Protein AF-A0A9E3YEG9-F1 (afdb_monomer)

Mean predicted aligned error: 13.76 Å

Secondary structure (DSSP, 8-state):
------------------SS--EEEEETTEEEEE-------EEEEEEEEEEEPTT---TT--EEEEEE-SSEEEEEEETTEE----EE-SSSPPPPEEEP----SEEEEEEEEEEE-SS----EEEEEETTS----EEEEEEEPPTTBTTB-BSSGGGGTTSPSEEEEE--TTS--EEEEEE-GGGS-EE--EE----TT--PPPPEESS-------PPTT---TTSTT-EEE-HHHHHHT--S-EEEEEEETTEEEEEEEEESTTHHHHHH--S---HHHHHHS-EE---

Sequence (291 aa):
PMWDVTYNGSTNPATVVPNCATYAWNNIPAQLIWTPNCNNTGTATFTASFELPEGTGHESLSLSAQTWIDDYIDSVAVNGVSQGITDSGFNGTRPVKTLAGPFVPGTNTITIVTRNTGGPGALSIDFEWNGGVQVPVSADVNLAAPGSQANPFVDISQAQDVPSGVYWFDLEGVDPFQAEVDNSNGGGWVLVLNYVHEGGTNPSLDVRTDSLPISTDAALGADESGTNAWGHAGNDLFAALDADEVRFYAETSAHDRVIHFRTFEGISYFETGSGSMDLNGLKSNFTALEG

Nearest PDB structures (foldseek):
  8iqe-assembly1_A  TM=2.161E-01  e=3.825E-02  Klebsiella phage VLC6
  8iq9-assembly1_B  TM=2.491E-01  e=8.485E-02  Klebsiella phage VLC6
  8iqe-assembly1_B  TM=1.942E-01  e=4.730E-02  Klebsiella phage VLC6
  8iqe-assembly1_D  TM=1.810E-01  e=8.485E-02  Klebsiella phage VLC6
  4ag4-assembly1_A  TM=2.711E-01  e=3.496E+00  Homo sapiens

Structure (mmCIF, N/CA/C/O backbone):
data_AF-A0A9E3YEG9-F1
#
_entry.id   AF-A0A9E3YEG9-F1
#
loop_
_atom_site.group_PDB
_atom_site.id
_atom_site.type_symbol
_atom_site.label_atom_id
_atom_site.label_alt_id
_atom_site.label_comp_id
_atom_site.label_asym_id
_atom_site.label_entity_id
_atom_site.label_seq_id
_atom_site.pdbx_PDB_ins_code
_atom_site.Cartn_x
_atom_site.Cartn_y
_atom_site.Cartn_z
_atom_site.occupancy
_atom_site.B_iso_or_equiv
_atom_site.auth_seq_id
_atom_site.auth_comp_id
_atom_site.auth_asym_id
_atom_site.auth_atom_id
_atom_site.pdbx_PDB_model_num
ATOM 1 N N . PRO A 1 1 ? 12.676 -23.334 -54.093 1.00 31.70 1 PRO A N 1
ATOM 2 C CA . PRO A 1 1 ? 12.867 -22.749 -52.749 1.00 31.70 1 PRO A CA 1
ATOM 3 C C . PRO A 1 1 ? 11.794 -21.681 -52.498 1.00 31.70 1 PRO A C 1
ATOM 5 O O . PRO A 1 1 ? 12.032 -20.493 -52.666 1.00 31.70 1 PRO A O 1
ATOM 8 N N . MET A 1 2 ? 10.583 -22.152 -52.198 1.00 25.48 2 MET A N 1
ATOM 9 C CA . MET A 1 2 ? 9.509 -21.341 -51.634 1.00 25.48 2 MET A CA 1
ATOM 10 C C . MET A 1 2 ? 9.452 -21.698 -50.158 1.00 25.48 2 MET A C 1
ATOM 12 O O . MET A 1 2 ? 9.336 -22.878 -49.834 1.00 25.48 2 MET A O 1
ATOM 16 N N . TRP A 1 3 ? 9.554 -20.694 -49.302 1.00 21.86 3 TRP A N 1
ATOM 17 C CA . TRP A 1 3 ? 9.032 -20.766 -47.949 1.00 21.86 3 TRP A CA 1
ATOM 18 C C . TRP A 1 3 ? 8.094 -19.575 -47.815 1.00 21.86 3 TRP A C 1
ATOM 20 O O . TRP A 1 3 ? 8.526 -18.451 -47.576 1.00 21.86 3 TRP A O 1
ATOM 30 N N . ASP A 1 4 ? 6.816 -19.842 -48.083 1.00 20.08 4 ASP A N 1
ATOM 31 C CA . ASP A 1 4 ? 5.722 -19.064 -47.520 1.00 20.08 4 ASP A CA 1
ATOM 32 C C . ASP A 1 4 ? 5.875 -19.091 -45.997 1.00 20.08 4 ASP A C 1
ATOM 34 O O . ASP A 1 4 ? 5.957 -20.166 -45.398 1.00 20.08 4 ASP A O 1
ATOM 38 N N . VAL A 1 5 ? 5.897 -17.919 -45.367 1.00 22.08 5 VAL A N 1
ATOM 39 C CA . VAL A 1 5 ? 5.638 -17.800 -43.931 1.00 22.08 5 VAL A CA 1
ATOM 40 C C . VAL A 1 5 ? 4.231 -17.250 -43.791 1.00 22.08 5 VAL A C 1
ATOM 42 O O . VAL A 1 5 ? 3.961 -16.067 -43.983 1.00 22.08 5 VAL A O 1
ATOM 45 N N . THR A 1 6 ? 3.317 -18.169 -43.506 1.00 20.44 6 THR A N 1
ATOM 46 C CA . THR A 1 6 ? 1.946 -17.898 -43.096 1.00 20.44 6 THR A CA 1
ATOM 47 C C . THR A 1 6 ? 1.966 -17.082 -41.802 1.00 20.44 6 THR A C 1
ATOM 49 O O . THR A 1 6 ? 2.459 -17.550 -40.777 1.00 20.44 6 THR A O 1
ATOM 52 N N . TYR A 1 7 ? 1.418 -15.866 -41.840 1.00 22.39 7 TYR A N 1
ATOM 53 C CA . TYR A 1 7 ? 1.092 -15.093 -40.643 1.00 22.39 7 TYR A CA 1
ATOM 54 C C . TYR A 1 7 ? -0.070 -15.790 -39.931 1.00 22.39 7 TYR A C 1
ATOM 56 O O . TYR A 1 7 ? -1.231 -15.628 -40.305 1.00 22.39 7 TYR A O 1
ATOM 64 N N . ASN A 1 8 ? 0.251 -16.624 -38.943 1.00 21.95 8 ASN A N 1
ATOM 65 C CA . ASN A 1 8 ? -0.746 -17.191 -38.049 1.00 21.95 8 ASN A CA 1
ATOM 66 C C . ASN A 1 8 ? -0.930 -16.218 -36.888 1.00 21.95 8 ASN A C 1
ATOM 68 O O . ASN A 1 8 ? -0.126 -16.172 -35.957 1.00 21.95 8 ASN A O 1
ATOM 72 N N . GLY A 1 9 ? -1.996 -15.424 -36.977 1.00 34.12 9 GLY A N 1
ATOM 73 C CA . GLY A 1 9 ? -2.538 -14.724 -35.828 1.00 34.12 9 GLY A CA 1
ATOM 74 C C . GLY A 1 9 ? -2.806 -15.730 -34.714 1.00 34.12 9 GLY A C 1
ATOM 75 O O . GLY A 1 9 ? -3.639 -16.622 -34.841 1.00 34.12 9 GLY A O 1
ATOM 76 N N . SER A 1 10 ? -2.073 -15.577 -33.624 1.00 23.08 10 SER A N 1
ATOM 77 C CA . SER A 1 10 ? -2.391 -16.154 -32.332 1.00 23.08 10 SER A CA 1
ATOM 78 C C . SER A 1 10 ? -2.073 -15.069 -31.317 1.00 23.08 10 SER A C 1
ATOM 80 O O . SER A 1 10 ? -0.980 -15.004 -30.759 1.00 23.08 10 SER A O 1
ATOM 82 N N . THR A 1 11 ? -3.059 -14.201 -31.102 1.00 33.19 11 THR A N 1
ATOM 83 C CA . THR A 1 11 ? -3.316 -13.621 -29.788 1.00 33.19 11 THR A CA 1
ATOM 84 C C . THR A 1 11 ? -3.345 -14.781 -28.796 1.00 33.19 11 THR A C 1
ATOM 86 O O . THR A 1 11 ? -4.354 -15.480 -28.713 1.00 33.19 11 THR A O 1
ATOM 89 N N . ASN A 1 12 ? -2.235 -15.054 -28.113 1.00 24.59 12 ASN A N 1
ATOM 90 C CA . ASN A 1 12 ? -2.294 -15.898 -26.933 1.00 24.59 12 ASN A CA 1
ATOM 91 C C . ASN A 1 12 ? -2.564 -14.954 -25.756 1.00 24.59 12 ASN A C 1
ATOM 93 O O . ASN A 1 12 ? -1.693 -14.147 -25.427 1.00 24.59 12 ASN A O 1
ATOM 97 N N . PRO A 1 13 ? -3.780 -14.968 -25.188 1.00 28.92 13 PRO A N 1
ATOM 98 C CA . PRO A 1 13 ? -4.145 -14.097 -24.096 1.00 28.92 13 PRO A CA 1
ATOM 99 C C . PRO A 1 13 ? -3.513 -14.685 -22.840 1.00 28.92 13 PRO A C 1
ATOM 101 O O . PRO A 1 13 ? -4.098 -15.526 -22.160 1.00 28.92 13 PRO A O 1
ATOM 104 N N . ALA A 1 14 ? -2.307 -14.238 -22.503 1.00 22.72 14 ALA A N 1
ATOM 105 C CA . ALA A 1 14 ? -2.029 -14.106 -21.090 1.00 22.72 14 ALA A CA 1
ATOM 106 C C . ALA A 1 14 ? -2.988 -13.016 -20.611 1.00 22.72 14 ALA A C 1
ATOM 108 O O . ALA A 1 14 ? -2.784 -11.837 -20.893 1.00 22.72 14 ALA A O 1
ATOM 109 N N . THR A 1 15 ? -4.084 -13.420 -19.966 1.00 26.78 15 THR A N 1
ATOM 110 C CA . THR A 1 15 ? -4.933 -12.522 -19.186 1.00 26.78 15 THR A CA 1
ATOM 111 C C . THR A 1 15 ? -4.115 -12.042 -17.991 1.00 26.78 15 THR A C 1
ATOM 113 O O . THR A 1 15 ? -4.327 -12.446 -16.855 1.00 26.78 15 THR A O 1
ATOM 116 N N . VAL A 1 16 ? -3.127 -11.200 -18.258 1.00 25.22 16 VAL A N 1
ATOM 117 C CA . VAL A 1 16 ? -2.838 -10.095 -17.369 1.00 25.22 16 VAL A CA 1
ATOM 118 C C . VAL A 1 16 ? -3.938 -9.108 -17.725 1.00 25.22 16 VAL A C 1
ATOM 120 O O . VAL A 1 16 ? -4.118 -8.775 -18.895 1.00 25.22 16 VAL A O 1
ATOM 123 N N . VAL A 1 17 ? -4.754 -8.721 -16.756 1.00 25.44 17 VAL A N 1
ATOM 124 C CA . VAL A 1 17 ? -5.493 -7.467 -16.856 1.00 25.44 17 VAL A CA 1
ATOM 125 C C . VAL A 1 17 ? -4.496 -6.422 -16.368 1.00 25.44 17 VAL A C 1
ATOM 127 O O . VAL A 1 17 ? -4.417 -6.209 -15.161 1.00 25.44 17 VAL A O 1
ATOM 130 N N . PRO A 1 18 ? -3.631 -5.832 -17.217 1.00 31.89 18 PRO A N 1
ATOM 131 C CA . PRO A 1 18 ? -2.987 -4.614 -16.799 1.00 31.89 18 PRO A CA 1
ATOM 132 C C . PRO A 1 18 ? -4.087 -3.555 -16.788 1.00 31.89 18 PRO A C 1
ATOM 134 O O . PRO A 1 18 ? -4.863 -3.437 -17.738 1.00 31.89 18 PRO A O 1
ATOM 137 N N . ASN A 1 19 ? -4.115 -2.722 -15.757 1.00 34.41 19 ASN A N 1
ATOM 138 C CA . ASN A 1 19 ? -4.921 -1.503 -15.786 1.00 34.41 19 ASN A CA 1
ATOM 139 C C . ASN A 1 19 ? -4.420 -0.498 -16.858 1.00 34.41 19 ASN A C 1
ATOM 141 O O . ASN A 1 19 ? -4.945 0.605 -16.944 1.00 34.41 19 ASN A O 1
ATOM 145 N N . CYS A 1 20 ? -3.438 -0.873 -17.695 1.00 40.38 20 CYS A N 1
ATOM 146 C CA . CYS A 1 20 ? -2.896 -0.077 -18.793 1.00 40.38 20 CYS A CA 1
ATOM 147 C C . CYS A 1 20 ? -2.686 -0.962 -20.042 1.00 40.38 20 CYS A C 1
ATOM 149 O O . CYS A 1 20 ? -1.906 -1.914 -20.018 1.00 40.38 20 CYS A O 1
ATOM 151 N N . ALA A 1 21 ? -3.373 -0.665 -21.148 1.00 38.16 21 ALA A N 1
ATOM 152 C CA . ALA A 1 21 ? -3.180 -1.381 -22.410 1.00 38.16 21 ALA A CA 1
ATOM 153 C C . ALA A 1 21 ? -1.812 -1.028 -23.009 1.00 38.16 21 ALA A C 1
ATOM 155 O O . ALA A 1 21 ? -1.547 0.139 -23.260 1.00 38.16 21 ALA A O 1
ATOM 156 N N . THR A 1 22 ? -0.953 -2.008 -23.273 1.00 43.44 22 THR A N 1
ATOM 157 C CA . THR A 1 22 ? 0.290 -1.809 -24.028 1.00 43.44 22 THR A CA 1
ATOM 158 C C . THR A 1 22 ? 0.024 -2.067 -25.511 1.00 43.44 22 THR A C 1
ATOM 160 O O . THR A 1 22 ? -0.675 -3.015 -25.871 1.00 43.44 22 THR A O 1
ATOM 163 N N . TYR A 1 23 ? 0.540 -1.212 -26.394 1.00 41.97 23 TYR A N 1
ATOM 164 C CA . TYR A 1 23 ? 0.398 -1.387 -27.838 1.00 41.97 23 TYR A CA 1
ATOM 165 C C . TYR A 1 23 ? 1.772 -1.402 -28.504 1.00 41.97 23 TYR A C 1
ATOM 167 O O . TYR A 1 23 ? 2.525 -0.435 -28.413 1.00 41.97 23 TYR A O 1
ATOM 175 N N . ALA A 1 24 ? 2.092 -2.503 -29.182 1.00 43.88 24 ALA A N 1
ATOM 176 C CA . ALA A 1 24 ? 3.251 -2.599 -30.060 1.00 43.88 24 ALA A CA 1
ATOM 177 C C . ALA A 1 24 ? 2.789 -2.376 -31.505 1.00 43.88 24 ALA A C 1
ATOM 179 O O . ALA A 1 24 ? 1.962 -3.135 -32.021 1.00 43.88 24 ALA A O 1
ATOM 180 N N . TRP A 1 25 ? 3.304 -1.335 -32.163 1.00 40.97 25 TRP A N 1
ATOM 181 C CA . TRP A 1 25 ? 2.993 -1.036 -33.558 1.00 40.97 25 TRP A CA 1
ATOM 182 C C . TRP A 1 25 ? 4.209 -1.261 -34.451 1.00 40.97 25 TRP A C 1
ATOM 184 O O . TRP A 1 25 ? 5.246 -0.631 -34.273 1.00 40.97 25 TRP A O 1
ATOM 194 N N . ASN A 1 26 ? 4.063 -2.135 -35.447 1.00 45.56 26 ASN A N 1
ATOM 195 C CA . ASN A 1 26 ? 5.107 -2.431 -36.427 1.00 45.56 26 ASN A CA 1
ATOM 196 C C . ASN A 1 26 ? 4.813 -1.678 -37.732 1.00 45.56 26 ASN A C 1
ATOM 198 O O . ASN A 1 26 ? 4.031 -2.164 -38.549 1.00 45.56 26 ASN A O 1
ATOM 202 N N . ASN A 1 27 ? 5.439 -0.517 -37.948 1.00 41.69 27 ASN A N 1
ATOM 203 C CA . ASN A 1 27 ? 5.317 0.257 -39.188 1.00 41.69 27 ASN A CA 1
ATOM 204 C C . ASN A 1 27 ? 6.702 0.493 -39.793 1.00 41.69 27 ASN A C 1
ATOM 206 O O . ASN A 1 27 ? 7.465 1.305 -39.293 1.00 41.69 27 ASN A O 1
ATOM 210 N N . ILE A 1 28 ? 7.019 -0.164 -40.910 1.00 43.91 28 ILE A N 1
ATOM 211 C CA . ILE A 1 28 ? 8.314 -0.022 -41.603 1.00 43.91 28 ILE A CA 1
ATOM 212 C C . ILE A 1 28 ? 8.658 1.475 -41.803 1.00 43.91 28 ILE A C 1
ATOM 214 O O . ILE A 1 28 ? 7.862 2.164 -42.450 1.00 43.91 28 ILE A O 1
ATOM 218 N N . PRO A 1 29 ? 9.814 1.994 -41.321 1.00 47.03 29 PRO A N 1
ATOM 219 C CA . PRO A 1 29 ? 10.991 1.301 -40.765 1.00 47.03 29 PRO A CA 1
ATOM 220 C C . PRO A 1 29 ? 11.116 1.284 -39.222 1.00 47.03 29 PRO A C 1
ATOM 222 O O . PRO A 1 29 ? 12.175 0.915 -38.726 1.00 47.03 29 PRO A O 1
ATOM 225 N N . ALA A 1 30 ? 10.082 1.673 -38.476 1.00 45.53 30 ALA A N 1
ATOM 226 C CA . ALA A 1 30 ? 10.098 1.801 -37.020 1.00 45.53 30 ALA A CA 1
ATOM 227 C C . ALA A 1 30 ? 9.184 0.774 -36.325 1.00 45.53 30 ALA A C 1
ATOM 229 O O . ALA A 1 30 ? 8.143 0.353 -36.838 1.00 45.53 30 ALA A O 1
ATOM 230 N N . GLN A 1 31 ? 9.564 0.371 -35.119 1.00 54.12 31 GLN A N 1
ATOM 231 C CA . GLN A 1 31 ? 8.676 -0.356 -34.216 1.00 54.12 31 GLN A CA 1
ATOM 232 C C . GLN A 1 31 ? 8.438 0.495 -32.991 1.00 54.12 31 GLN A C 1
ATOM 234 O O . GLN A 1 31 ? 9.411 0.818 -32.326 1.00 54.12 31 GLN A O 1
ATOM 239 N N . LEU A 1 32 ? 7.173 0.803 -32.720 1.00 47.16 32 LEU A N 1
ATOM 240 C CA . LEU A 1 32 ? 6.717 1.675 -31.650 1.00 47.16 32 LEU A CA 1
ATOM 241 C C . LEU A 1 32 ? 6.194 0.832 -30.486 1.00 47.16 32 LEU A C 1
ATOM 243 O O . LEU A 1 32 ? 5.191 0.133 -30.636 1.00 47.16 32 LEU A O 1
ATOM 247 N N . ILE A 1 33 ? 6.818 0.933 -29.316 1.00 52.94 33 ILE A N 1
ATOM 248 C CA . ILE A 1 33 ? 6.230 0.452 -28.056 1.00 52.94 33 ILE A CA 1
ATOM 249 C C . ILE A 1 33 ? 5.529 1.638 -27.409 1.00 52.94 33 ILE A C 1
ATOM 251 O O . ILE A 1 33 ? 6.218 2.557 -26.994 1.00 52.94 33 ILE A O 1
ATOM 255 N N . TRP A 1 34 ? 4.196 1.632 -27.335 1.00 47.38 34 TRP A N 1
ATOM 256 C CA . TRP A 1 34 ? 3.416 2.690 -26.692 1.00 47.38 34 TRP A CA 1
ATOM 257 C C . TRP A 1 34 ? 2.678 2.169 -25.462 1.00 47.38 34 TRP A C 1
ATOM 259 O O . TRP A 1 34 ? 1.938 1.183 -25.536 1.00 47.38 34 TRP A O 1
ATOM 269 N N . THR A 1 35 ? 2.845 2.857 -24.335 1.00 51.69 35 THR A N 1
ATOM 270 C CA . THR A 1 35 ? 2.105 2.570 -23.100 1.00 51.69 35 THR A CA 1
ATOM 271 C C . THR A 1 35 ? 1.306 3.788 -22.651 1.00 51.69 35 THR A C 1
ATOM 273 O O . THR A 1 35 ? 1.869 4.655 -21.989 1.00 51.69 35 THR A O 1
ATOM 276 N N . PRO A 1 36 ? 0.022 3.903 -23.023 1.00 45.09 36 PRO A N 1
ATOM 277 C CA . PRO A 1 36 ? -0.845 4.963 -22.531 1.00 45.09 36 PRO A CA 1
ATOM 278 C C . PRO A 1 36 ? -1.067 4.877 -21.023 1.00 45.09 36 PRO A C 1
ATOM 280 O O . PRO A 1 36 ? -1.419 3.816 -20.512 1.00 45.09 36 PRO A O 1
ATOM 283 N N . ASN A 1 37 ? -0.948 6.035 -20.374 1.00 47.28 37 ASN A N 1
ATOM 284 C CA . ASN A 1 37 ? -1.521 6.421 -19.088 1.00 47.28 37 ASN A CA 1
ATOM 285 C C . ASN A 1 37 ? -1.675 5.299 -18.069 1.00 47.28 37 ASN A C 1
ATOM 287 O O . ASN A 1 37 ? -2.768 4.773 -17.862 1.00 47.28 37 ASN A O 1
ATOM 291 N N . CYS A 1 38 ? -0.609 5.071 -17.318 1.00 47.75 38 CYS A N 1
ATOM 292 C CA . CYS A 1 38 ? -0.787 4.762 -15.913 1.00 47.75 38 CYS A CA 1
ATOM 293 C C . CYS A 1 38 ? -0.608 6.097 -15.178 1.00 47.75 38 CYS A C 1
ATOM 295 O O . CYS A 1 38 ? 0.510 6.601 -15.117 1.00 47.75 38 CYS A O 1
ATOM 297 N N . ASN A 1 39 ? -1.680 6.690 -14.642 1.00 48.50 39 ASN A N 1
ATOM 298 C CA . ASN A 1 39 ? -1.629 7.893 -13.784 1.00 48.50 39 ASN A CA 1
ATOM 299 C C . ASN A 1 39 ? -0.909 7.630 -12.441 1.00 48.50 39 ASN A C 1
ATOM 301 O O . ASN A 1 39 ? -1.156 8.307 -11.449 1.00 48.50 39 ASN A O 1
ATOM 305 N N . ASN A 1 40 ? -0.067 6.604 -12.394 1.00 52.78 40 ASN A N 1
ATOM 306 C CA . ASN A 1 40 ? 0.560 6.091 -11.203 1.00 52.78 40 ASN A CA 1
ATOM 307 C C . ASN A 1 40 ? 2.000 6.590 -11.214 1.00 52.78 40 ASN A C 1
ATOM 309 O O . ASN A 1 40 ? 2.729 6.404 -12.196 1.00 52.78 40 ASN A O 1
ATOM 313 N N . THR A 1 41 ? 2.391 7.225 -10.121 1.00 60.44 41 THR A N 1
ATOM 314 C CA . THR A 1 41 ? 3.792 7.375 -9.748 1.00 60.44 41 THR A CA 1
ATOM 315 C C . THR A 1 41 ? 4.402 5.981 -9.559 1.00 60.44 41 THR A C 1
ATOM 317 O O . THR A 1 41 ? 3.718 5.045 -9.155 1.00 60.44 41 THR A O 1
ATOM 320 N N . GLY A 1 42 ? 5.673 5.799 -9.915 1.00 66.50 42 GLY A N 1
ATOM 321 C CA . GLY A 1 42 ? 6.372 4.523 -9.744 1.00 66.50 42 GLY A CA 1
ATOM 322 C C . GLY A 1 42 ? 7.342 4.172 -10.868 1.00 66.50 42 GLY A C 1
ATOM 323 O O . GLY A 1 42 ? 7.493 4.894 -11.857 1.00 66.50 42 GLY A O 1
ATOM 324 N N . THR A 1 43 ? 8.024 3.038 -10.705 1.00 70.06 43 THR A N 1
ATOM 325 C CA . THR A 1 43 ? 9.014 2.527 -11.662 1.00 70.06 43 THR A CA 1
ATOM 326 C C . THR A 1 43 ? 8.431 1.415 -12.541 1.00 70.06 43 THR A C 1
ATOM 328 O O . THR A 1 43 ? 7.822 0.462 -12.054 1.00 70.06 43 THR A O 1
ATOM 331 N N . ALA A 1 44 ? 8.673 1.493 -13.851 1.00 67.81 44 ALA A N 1
ATOM 332 C CA . ALA A 1 44 ? 8.284 0.487 -14.836 1.00 67.81 44 ALA A CA 1
ATOM 333 C C . ALA A 1 44 ? 9.517 -0.083 -15.548 1.00 67.81 44 ALA A C 1
ATOM 335 O O . ALA A 1 44 ? 10.445 0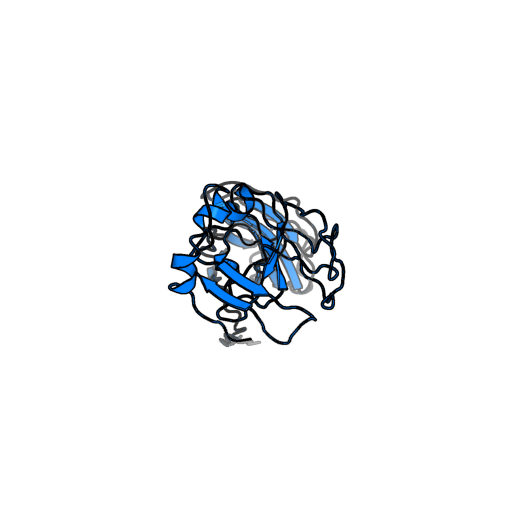.653 -15.885 1.00 67.81 44 ALA A O 1
ATOM 336 N N . THR A 1 45 ? 9.526 -1.397 -15.792 1.00 71.81 45 THR A N 1
ATOM 337 C CA . THR A 1 45 ? 10.584 -2.065 -16.561 1.00 71.81 45 THR A CA 1
ATOM 338 C C . THR A 1 45 ? 10.020 -2.620 -17.865 1.00 71.81 45 THR A C 1
ATOM 340 O O . THR A 1 45 ? 9.149 -3.486 -17.876 1.00 71.81 45 THR A O 1
ATOM 343 N N . PHE A 1 46 ? 10.561 -2.154 -18.982 1.00 70.31 46 PHE A N 1
ATOM 344 C CA . PHE A 1 46 ? 10.223 -2.595 -20.329 1.00 70.31 46 PHE A CA 1
ATOM 345 C C . PHE A 1 46 ? 11.296 -3.552 -20.809 1.00 70.31 46 PHE A C 1
ATOM 347 O O . PHE A 1 46 ? 12.476 -3.209 -20.775 1.00 70.31 46 PHE A O 1
ATOM 354 N N . THR A 1 47 ? 10.902 -4.737 -21.265 1.00 70.81 47 THR A N 1
ATOM 355 C CA . THR A 1 47 ? 11.825 -5.696 -21.870 1.00 70.81 47 THR A CA 1
ATOM 356 C C . THR A 1 47 ? 11.387 -5.999 -23.292 1.00 70.81 47 THR A C 1
ATOM 358 O O . THR A 1 4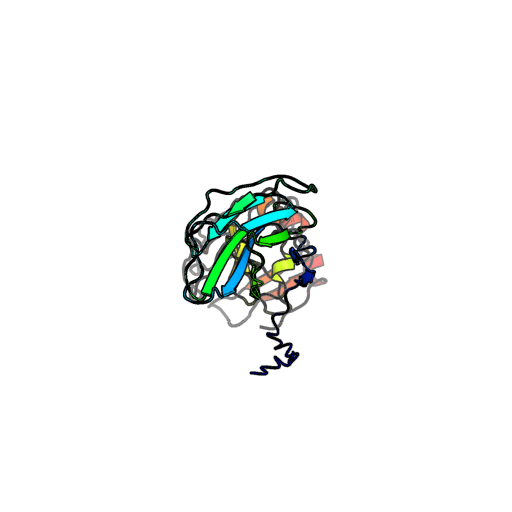7 ? 10.336 -6.585 -23.516 1.00 70.81 47 THR A O 1
ATOM 361 N N . ALA A 1 48 ? 12.205 -5.618 -24.266 1.00 72.12 48 ALA A N 1
ATOM 362 C CA . ALA A 1 48 ? 12.045 -6.022 -25.655 1.00 72.12 48 ALA A CA 1
ATOM 363 C C . ALA A 1 48 ? 13.057 -7.122 -25.981 1.00 72.12 48 ALA A C 1
ATOM 365 O O . ALA A 1 48 ? 14.202 -7.053 -25.547 1.00 72.12 48 ALA A O 1
ATOM 366 N N . SER A 1 49 ? 12.653 -8.132 -26.741 1.00 71.88 49 SER A N 1
ATOM 367 C CA . SER A 1 49 ? 13.496 -9.255 -27.140 1.00 71.88 49 SER A CA 1
ATOM 368 C C . SER A 1 49 ? 13.434 -9.467 -28.642 1.00 71.88 49 SER A C 1
ATOM 370 O O . SER A 1 49 ? 12.363 -9.367 -29.234 1.00 71.88 49 SER A O 1
ATOM 372 N N . PHE A 1 50 ? 14.562 -9.783 -29.268 1.00 71.69 50 PHE A N 1
ATOM 373 C CA . PHE A 1 50 ? 14.640 -10.010 -30.709 1.00 71.69 50 PHE A CA 1
ATOM 374 C C . PHE A 1 50 ? 15.711 -11.034 -31.068 1.00 71.69 50 PHE A C 1
ATOM 376 O O . PHE A 1 50 ? 16.686 -11.208 -30.344 1.00 71.69 50 PHE A O 1
ATOM 383 N N . GLU A 1 51 ? 15.536 -11.706 -32.201 1.00 74.38 51 GLU A N 1
ATOM 384 C CA . GLU A 1 51 ? 16.395 -12.816 -32.623 1.00 74.38 51 GLU A CA 1
ATOM 385 C C . GLU A 1 51 ? 17.378 -12.403 -33.718 1.00 74.38 51 GLU A C 1
ATOM 387 O O . GLU A 1 51 ? 16.973 -12.059 -34.828 1.00 74.38 51 GLU A O 1
ATOM 392 N N . LEU A 1 52 ? 18.681 -12.499 -33.460 1.00 74.00 52 LEU A N 1
ATOM 393 C CA . LEU A 1 52 ? 19.684 -12.299 -34.505 1.00 74.00 52 LEU A CA 1
ATOM 394 C C . LEU A 1 52 ? 20.085 -13.623 -35.160 1.00 74.00 52 LEU A C 1
ATOM 396 O O . LEU A 1 52 ? 20.545 -14.528 -34.462 1.00 74.00 52 LEU A O 1
ATOM 400 N N . PRO A 1 53 ? 19.986 -13.747 -36.498 1.00 69.94 53 PRO A N 1
ATOM 401 C CA . PRO A 1 53 ? 20.466 -14.930 -37.199 1.00 69.94 53 PRO A CA 1
ATOM 402 C C . PRO A 1 53 ? 21.960 -15.163 -36.963 1.00 69.94 53 PRO A C 1
ATOM 404 O O . PRO A 1 53 ? 22.754 -14.215 -36.947 1.00 69.94 53 PRO A O 1
ATOM 407 N N . GLU A 1 54 ? 22.356 -16.431 -36.863 1.00 72.88 54 GLU A N 1
ATOM 408 C CA . GLU A 1 54 ? 23.769 -16.810 -36.837 1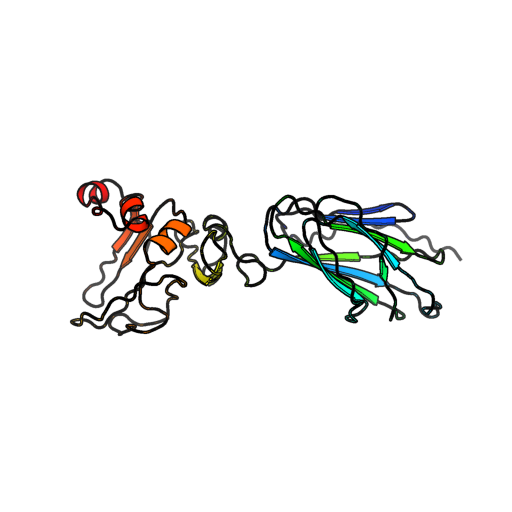.00 72.88 54 GLU A CA 1
ATOM 409 C C . GLU A 1 54 ? 24.526 -16.230 -38.046 1.00 72.88 54 GLU A C 1
ATOM 411 O O . GLU A 1 54 ? 24.040 -16.247 -39.179 1.00 72.88 54 GLU A O 1
ATOM 416 N N . GLY A 1 55 ? 25.734 -15.710 -37.804 1.00 63.59 55 GLY A N 1
ATOM 417 C CA . GLY A 1 55 ? 26.611 -15.181 -38.855 1.00 63.59 55 GLY A CA 1
ATOM 418 C C . GLY A 1 55 ? 26.306 -13.751 -39.319 1.00 63.59 55 GLY A C 1
ATOM 419 O O . GLY A 1 55 ? 26.897 -13.307 -40.305 1.00 63.59 55 GLY A O 1
ATOM 420 N N . THR A 1 56 ? 25.427 -13.011 -38.636 1.00 62.41 56 THR A N 1
ATOM 421 C CA . THR A 1 56 ? 25.277 -11.566 -38.875 1.00 62.41 56 THR A CA 1
ATOM 422 C C . THR A 1 56 ? 26.483 -10.794 -38.315 1.00 62.41 56 THR A C 1
ATOM 424 O O . THR A 1 56 ? 27.022 -11.117 -37.266 1.00 62.41 56 THR A O 1
ATOM 427 N N . GLY A 1 57 ? 26.988 -9.790 -39.039 1.00 55.56 57 GLY A N 1
ATOM 428 C CA . GLY A 1 57 ? 28.083 -8.946 -38.545 1.00 55.56 57 GLY A CA 1
ATOM 429 C C . GLY A 1 57 ? 27.570 -8.005 -37.454 1.00 55.56 57 GLY A C 1
ATOM 430 O O . GLY A 1 57 ? 26.889 -7.034 -37.764 1.00 55.56 57 GLY A O 1
ATOM 431 N N . HIS A 1 58 ? 27.855 -8.305 -36.186 1.00 58.31 58 HIS A N 1
ATOM 432 C CA . HIS A 1 58 ? 27.228 -7.630 -35.039 1.00 58.31 58 HIS A CA 1
ATOM 433 C C . HIS A 1 58 ? 27.926 -6.328 -34.595 1.00 58.31 58 HIS A C 1
ATOM 435 O O . HIS A 1 58 ? 27.346 -5.551 -33.841 1.00 58.31 58 HIS A O 1
ATOM 441 N N . GLU A 1 59 ? 29.155 -6.062 -35.055 1.00 53.38 59 GLU A N 1
ATOM 442 C CA . GLU A 1 59 ? 29.988 -4.947 -34.559 1.00 53.38 59 GLU A CA 1
ATOM 443 C C . GLU A 1 59 ? 29.528 -3.554 -35.021 1.00 53.38 59 GLU A C 1
ATOM 445 O O . GLU A 1 59 ? 29.929 -2.546 -34.444 1.00 53.38 59 GLU A O 1
ATOM 450 N N . SER A 1 60 ? 28.669 -3.482 -36.041 1.00 50.09 60 SER A N 1
ATOM 451 C CA . SER A 1 60 ? 28.117 -2.230 -36.576 1.00 50.09 60 SER A CA 1
ATOM 452 C C . SER A 1 60 ? 26.630 -2.049 -36.281 1.00 50.09 60 SER A C 1
ATOM 454 O O . SER A 1 60 ? 26.002 -1.153 -36.846 1.00 50.09 60 SER A O 1
ATOM 456 N N . LEU A 1 61 ? 26.047 -2.911 -35.442 1.00 55.69 61 LEU A N 1
ATOM 457 C CA . LEU A 1 61 ? 24.640 -2.796 -35.111 1.00 55.69 61 LEU A CA 1
ATOM 458 C C . LEU A 1 61 ? 2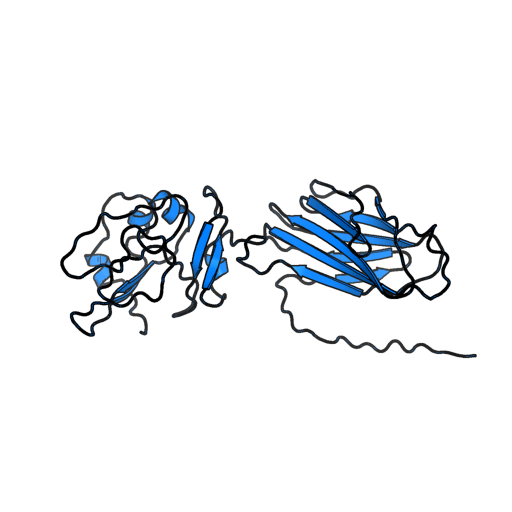4.433 -1.629 -34.145 1.00 55.69 61 LEU A C 1
ATOM 460 O O . LEU A 1 61 ? 24.922 -1.635 -33.018 1.00 55.69 61 LEU A O 1
ATOM 464 N N . SER A 1 62 ? 23.693 -0.632 -34.610 1.00 61.50 62 SER A N 1
ATOM 465 C CA . SER A 1 62 ? 23.209 0.476 -33.802 1.00 61.50 62 SER A CA 1
ATOM 466 C C . SER A 1 62 ? 21.696 0.446 -33.804 1.00 61.50 62 SER A C 1
ATOM 468 O O . SER A 1 62 ? 21.089 0.406 -34.877 1.00 61.50 62 SER A O 1
ATOM 470 N N . LEU A 1 63 ? 21.117 0.521 -32.618 1.00 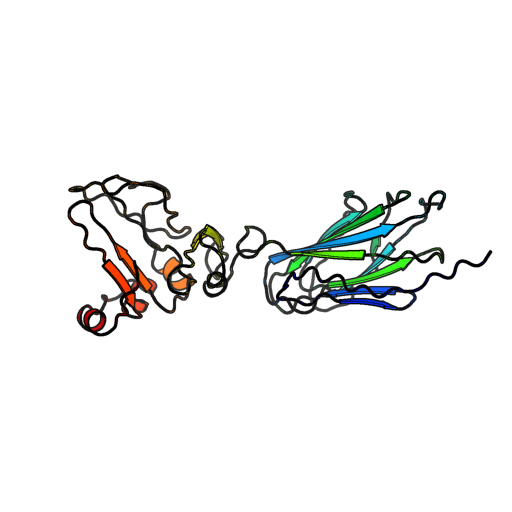61.78 63 LEU A N 1
ATOM 471 C CA . LEU A 1 63 ? 19.692 0.707 -32.463 1.00 61.78 63 LEU A CA 1
ATOM 472 C C . LEU A 1 63 ? 19.432 2.157 -32.095 1.00 61.78 63 LEU A C 1
ATOM 474 O O . LEU A 1 63 ? 19.907 2.628 -31.063 1.00 61.78 63 LEU A O 1
ATOM 478 N N . SER A 1 64 ? 18.713 2.862 -32.950 1.00 63.62 64 SER A N 1
ATOM 479 C CA . SER A 1 64 ? 18.195 4.182 -32.620 1.00 63.62 64 SER A CA 1
ATOM 480 C C . SER A 1 64 ? 16.938 4.010 -31.782 1.00 63.62 64 SER A C 1
ATOM 482 O O . SER A 1 64 ? 16.131 3.160 -32.123 1.00 63.62 64 SER A O 1
ATOM 484 N N . ALA A 1 65 ? 16.808 4.770 -30.695 1.00 60.72 65 ALA A N 1
ATOM 485 C CA . ALA A 1 65 ? 15.600 4.854 -29.881 1.00 60.72 65 ALA A CA 1
ATOM 486 C C . ALA A 1 65 ? 15.157 6.317 -29.792 1.00 60.72 65 ALA A C 1
ATOM 488 O O . ALA A 1 65 ? 15.905 7.163 -29.291 1.00 60.72 65 ALA A O 1
ATOM 489 N N . GLN A 1 66 ? 13.956 6.620 -30.284 1.00 63.81 66 GLN A N 1
ATOM 490 C CA . GLN A 1 66 ? 13.281 7.883 -29.999 1.00 63.81 66 GLN A CA 1
ATOM 491 C C . GLN A 1 66 ? 12.377 7.686 -28.794 1.00 63.81 66 GLN A C 1
ATOM 493 O O . GLN A 1 66 ? 11.489 6.844 -28.851 1.00 63.81 66 GLN A O 1
ATOM 498 N N . THR A 1 67 ? 12.601 8.459 -27.730 1.00 62.59 67 THR A N 1
ATOM 499 C CA . THR A 1 67 ? 11.792 8.348 -26.521 1.00 62.59 67 THR A CA 1
ATOM 500 C C . THR A 1 67 ? 10.831 9.507 -26.355 1.00 62.59 67 THR A C 1
ATOM 502 O O . THR A 1 67 ? 11.167 10.679 -26.549 1.00 62.59 67 THR A O 1
ATOM 505 N N . TRP A 1 68 ? 9.606 9.140 -26.012 1.00 61.41 68 TRP A N 1
ATOM 506 C CA . TRP A 1 68 ? 8.655 10.003 -25.331 1.00 61.41 68 TRP A CA 1
ATOM 507 C C . TRP A 1 68 ? 8.617 9.460 -23.924 1.00 61.41 68 TRP A C 1
ATOM 509 O O . TRP A 1 68 ? 8.520 8.251 -23.782 1.00 61.41 68 TRP A O 1
ATOM 519 N N . ILE A 1 69 ? 8.808 10.304 -22.926 1.00 63.38 69 ILE A N 1
ATOM 520 C CA . ILE A 1 69 ? 8.725 9.897 -21.531 1.00 63.38 69 ILE A CA 1
ATOM 521 C C . ILE A 1 69 ? 7.917 10.935 -20.788 1.00 63.38 69 ILE A C 1
ATOM 523 O O . ILE A 1 69 ? 7.997 12.130 -21.095 1.00 63.38 69 ILE A O 1
ATOM 527 N N . ASP A 1 70 ? 7.162 10.446 -19.819 1.00 61.56 70 ASP A N 1
ATOM 528 C CA . ASP A 1 70 ? 6.740 11.259 -18.698 1.00 61.56 70 ASP A CA 1
ATOM 529 C C . ASP A 1 70 ? 7.746 10.991 -17.576 1.00 61.56 70 ASP A C 1
ATOM 531 O O . ASP A 1 70 ? 7.972 9.844 -17.188 1.00 61.56 70 ASP A O 1
ATOM 535 N N . ASP A 1 71 ? 8.439 12.048 -17.172 1.00 72.38 71 ASP A N 1
ATOM 536 C CA . ASP A 1 71 ? 9.475 12.102 -16.142 1.00 72.38 71 ASP A CA 1
ATOM 537 C C . ASP A 1 71 ? 10.870 11.525 -16.443 1.00 72.38 71 ASP A C 1
ATOM 539 O O . ASP A 1 71 ? 11.743 12.320 -16.801 1.00 72.38 71 ASP A O 1
ATOM 543 N N . TYR A 1 72 ? 11.158 10.225 -16.276 1.00 78.44 72 TYR A N 1
ATOM 544 C CA . TYR A 1 72 ? 12.555 9.730 -16.277 1.00 78.44 72 TYR A CA 1
ATOM 545 C C . TYR A 1 72 ? 12.794 8.415 -17.037 1.00 78.44 72 TYR A C 1
ATOM 547 O O . TYR A 1 72 ? 12.014 7.468 -16.941 1.00 78.44 72 TYR A O 1
ATOM 555 N N . ILE A 1 73 ? 13.954 8.320 -17.706 1.00 80.88 73 ILE A N 1
ATOM 556 C CA . ILE A 1 73 ? 14.635 7.055 -18.043 1.00 80.88 73 ILE A CA 1
ATOM 557 C C . ILE A 1 73 ? 15.792 6.888 -17.067 1.00 80.88 73 ILE A C 1
ATOM 559 O O . ILE A 1 73 ? 16.779 7.626 -17.132 1.00 80.88 73 ILE A O 1
ATOM 563 N N . ASP A 1 74 ? 15.684 5.883 -16.208 1.00 83.25 74 ASP A N 1
ATOM 564 C CA . ASP A 1 74 ? 16.675 5.600 -15.173 1.00 83.25 74 ASP A CA 1
ATOM 565 C C . ASP A 1 74 ? 17.810 4.730 -15.689 1.00 83.25 74 ASP A C 1
ATOM 567 O O . ASP A 1 74 ? 18.961 4.898 -15.288 1.00 83.25 74 ASP A O 1
ATOM 571 N N . SER A 1 75 ? 17.502 3.786 -16.580 1.00 86.44 75 SER A N 1
ATOM 572 C CA . SER A 1 75 ? 18.532 2.965 -17.204 1.00 86.44 75 SER A CA 1
ATOM 573 C C . SER A 1 75 ? 18.068 2.318 -18.500 1.00 86.44 75 SER A C 1
ATOM 575 O O . SER A 1 75 ? 16.884 2.050 -18.705 1.00 86.44 75 SER A O 1
ATOM 577 N N . VAL A 1 76 ? 19.045 2.025 -19.358 1.00 84.19 76 VAL A N 1
ATOM 578 C CA . VAL A 1 76 ? 18.893 1.174 -20.538 1.00 84.19 76 VAL A CA 1
ATOM 579 C C . VAL A 1 76 ? 20.006 0.137 -20.527 1.00 84.19 76 VAL A C 1
ATOM 581 O O . VAL A 1 76 ? 21.174 0.483 -20.328 1.00 84.19 76 VAL A O 1
ATOM 584 N N . ALA A 1 77 ? 19.662 -1.122 -20.765 1.00 86.88 77 ALA A N 1
ATOM 585 C CA . ALA A 1 77 ? 20.599 -2.227 -20.869 1.00 86.88 77 ALA A CA 1
ATOM 586 C C . ALA A 1 77 ? 20.313 -3.073 -22.114 1.00 86.88 77 ALA A C 1
ATOM 588 O O . ALA A 1 77 ? 19.162 -3.253 -22.499 1.00 86.88 77 ALA A O 1
ATOM 589 N N . VAL A 1 78 ? 21.368 -3.617 -22.717 1.00 85.69 78 VAL A N 1
ATOM 590 C CA . VAL A 1 78 ? 21.300 -4.602 -23.805 1.00 85.69 78 VAL A CA 1
ATOM 591 C C . VAL A 1 78 ? 21.929 -5.888 -23.293 1.00 85.69 78 VAL A C 1
ATOM 593 O O . VAL A 1 78 ? 23.076 -5.865 -22.851 1.00 85.69 78 VAL A O 1
ATOM 596 N N . ASN A 1 79 ? 21.193 -6.998 -23.308 1.00 87.06 79 ASN A N 1
ATOM 597 C CA . ASN A 1 79 ? 21.634 -8.287 -22.766 1.00 87.06 79 ASN A CA 1
ATOM 598 C C . ASN A 1 79 ? 22.161 -8.176 -21.322 1.00 87.06 79 ASN A C 1
ATOM 600 O O . ASN A 1 79 ? 23.175 -8.770 -20.959 1.00 87.06 79 ASN A O 1
ATOM 604 N N . GLY A 1 80 ? 21.506 -7.342 -20.507 1.00 87.94 80 GLY A N 1
ATOM 605 C CA . GLY A 1 80 ? 21.922 -7.038 -19.132 1.00 87.94 80 GLY A CA 1
ATOM 606 C C . GLY A 1 80 ? 23.134 -6.102 -19.006 1.00 87.94 80 GLY A C 1
ATOM 607 O O . GLY A 1 80 ? 23.496 -5.727 -17.893 1.00 87.94 80 GLY A O 1
ATOM 608 N N . VAL A 1 81 ? 23.749 -5.675 -20.113 1.00 89.00 81 VAL A N 1
ATOM 609 C CA . VAL A 1 81 ? 24.861 -4.717 -20.117 1.00 89.00 81 VAL A CA 1
ATOM 610 C C . VAL A 1 81 ? 24.318 -3.296 -20.208 1.00 89.00 81 VAL A C 1
ATOM 612 O O . VAL A 1 81 ? 23.742 -2.899 -21.225 1.00 89.00 81 VAL A O 1
ATOM 615 N N . SER A 1 82 ? 24.525 -2.522 -19.141 1.00 90.25 82 SER A N 1
ATOM 616 C CA . SER A 1 82 ? 24.133 -1.111 -19.082 1.00 90.25 82 SER A CA 1
ATOM 617 C C . SER A 1 82 ? 24.771 -0.300 -20.209 1.00 90.25 82 SER A C 1
ATOM 619 O O . SER A 1 82 ? 25.971 -0.391 -20.461 1.00 90.25 82 SER A O 1
ATOM 621 N N . GLN A 1 83 ? 23.953 0.529 -20.847 1.00 87.19 83 GLN A N 1
ATOM 622 C CA . GLN A 1 83 ? 24.348 1.452 -21.908 1.00 87.19 83 GLN A CA 1
ATOM 623 C C . GLN A 1 83 ? 24.699 2.847 -21.364 1.00 87.19 83 GLN A C 1
ATOM 625 O O . GLN A 1 83 ? 25.083 3.727 -22.129 1.00 87.19 83 GLN A O 1
ATOM 630 N N . GLY A 1 84 ? 24.537 3.078 -20.053 1.00 87.06 84 GLY A N 1
ATOM 631 C CA . GLY A 1 84 ? 24.760 4.389 -19.428 1.00 87.06 84 GLY A CA 1
ATOM 632 C C . GLY A 1 84 ? 23.802 5.485 -19.911 1.00 87.06 84 GLY A C 1
ATOM 633 O O . GLY A 1 84 ? 24.079 6.669 -19.733 1.00 87.06 84 GLY A O 1
ATOM 634 N N . ILE A 1 85 ? 22.696 5.103 -20.549 1.00 83.69 85 ILE A N 1
ATOM 635 C CA . ILE A 1 85 ? 21.691 6.031 -21.059 1.00 83.69 85 ILE A CA 1
ATOM 636 C C . ILE A 1 85 ? 20.703 6.336 -19.939 1.00 83.69 85 ILE A C 1
ATOM 638 O O . ILE A 1 85 ? 20.030 5.435 -19.438 1.00 83.69 85 ILE A O 1
ATOM 642 N N . THR A 1 86 ? 20.606 7.617 -19.604 1.00 86.75 86 THR A N 1
ATOM 643 C CA . THR A 1 86 ? 19.565 8.200 -18.759 1.00 86.75 86 THR A CA 1
ATOM 644 C C . THR A 1 86 ? 18.961 9.406 -19.476 1.00 86.75 86 THR A C 1
ATOM 646 O O . THR A 1 86 ? 19.599 10.013 -20.347 1.00 86.75 86 THR A O 1
ATOM 649 N N . ASP A 1 87 ? 17.714 9.737 -19.156 1.00 83.25 87 ASP A N 1
ATOM 650 C CA . ASP A 1 87 ? 17.034 10.919 -19.693 1.00 83.25 87 ASP A CA 1
ATOM 651 C C . ASP A 1 87 ? 15.978 11.425 -18.703 1.00 83.25 87 ASP A C 1
ATOM 653 O O . ASP A 1 87 ? 15.531 10.682 -17.830 1.00 83.25 87 ASP A O 1
ATOM 657 N N . SER A 1 88 ? 15.593 12.694 -18.823 1.00 81.62 88 SER A N 1
ATOM 658 C CA . SER A 1 88 ? 14.589 13.306 -17.951 1.00 81.62 88 SER A CA 1
ATOM 659 C C . SER A 1 88 ? 13.803 14.422 -18.643 1.00 81.62 88 SER A C 1
ATOM 661 O O . SER A 1 88 ? 14.376 15.221 -19.391 1.00 81.62 88 SER A O 1
ATOM 663 N N . GLY A 1 89 ? 12.519 14.544 -18.309 1.00 73.12 89 GLY A N 1
ATOM 664 C CA . GLY A 1 89 ? 11.664 15.701 -18.569 1.00 73.12 89 GLY A CA 1
ATOM 665 C C . GLY A 1 89 ? 10.371 15.387 -19.331 1.00 73.12 89 GLY A C 1
ATOM 666 O O . GLY A 1 89 ? 10.271 14.384 -20.028 1.00 73.12 89 GLY A O 1
ATOM 667 N N . PHE A 1 90 ? 9.442 16.343 -19.304 1.00 68.12 90 PHE A N 1
ATOM 668 C CA . PHE A 1 90 ? 8.052 16.207 -19.755 1.00 68.12 90 PHE A CA 1
ATOM 669 C C . PHE A 1 90 ? 7.819 16.455 -21.261 1.00 68.12 90 PHE A C 1
ATOM 671 O O . PHE A 1 90 ? 8.409 17.376 -21.834 1.00 68.12 90 PHE A O 1
ATOM 678 N N . ASN A 1 91 ? 6.914 15.673 -21.866 1.00 63.78 91 ASN A N 1
ATOM 679 C CA . ASN A 1 91 ? 6.217 15.914 -23.145 1.00 63.78 91 ASN A CA 1
ATOM 680 C C . ASN A 1 91 ? 7.074 16.520 -24.274 1.00 63.78 91 ASN A C 1
ATOM 682 O O . ASN A 1 91 ? 6.818 17.617 -24.780 1.00 63.78 91 ASN A O 1
ATOM 686 N N . GLY A 1 92 ? 8.110 15.790 -24.679 1.00 65.00 92 GLY A N 1
ATOM 687 C CA . GLY A 1 92 ? 8.943 16.172 -25.808 1.00 65.00 92 GLY A CA 1
ATOM 688 C C . GLY A 1 92 ? 9.695 14.983 -26.374 1.00 65.00 92 GLY A C 1
ATOM 689 O O . GLY A 1 92 ? 10.204 14.143 -25.635 1.00 65.00 92 GLY A O 1
ATOM 690 N N . THR A 1 93 ? 9.786 14.938 -27.697 1.00 65.19 93 THR A N 1
ATOM 691 C CA . THR A 1 93 ? 10.613 13.971 -28.407 1.00 65.19 93 THR A CA 1
ATOM 692 C C . THR A 1 93 ? 12.076 14.143 -28.009 1.00 65.19 93 THR A C 1
ATOM 694 O O . THR A 1 93 ? 12.651 15.222 -28.189 1.00 65.19 93 THR A O 1
ATOM 697 N N . ARG A 1 94 ? 12.696 13.091 -27.474 1.00 72.62 94 ARG A N 1
ATOM 698 C CA . ARG A 1 94 ? 14.110 13.128 -27.083 1.00 72.62 94 ARG A CA 1
ATOM 699 C C . ARG A 1 94 ? 15.029 12.793 -28.263 1.00 72.62 94 ARG A C 1
ATOM 701 O O . ARG A 1 94 ? 14.608 12.102 -29.196 1.00 72.62 94 ARG A O 1
ATOM 708 N N . PRO A 1 95 ? 16.283 13.294 -28.260 1.00 67.75 95 PRO A N 1
ATOM 709 C CA . PRO A 1 95 ? 17.254 12.953 -29.289 1.00 67.75 95 PRO A CA 1
ATOM 710 C C . PRO A 1 95 ? 17.448 11.443 -29.370 1.00 67.75 95 PRO A C 1
ATOM 712 O O . PRO A 1 95 ? 17.557 10.779 -28.339 1.00 67.75 95 PRO A O 1
ATOM 715 N N . VAL A 1 96 ? 17.553 10.937 -30.597 1.00 64.06 96 VAL A N 1
ATOM 716 C CA . VAL A 1 96 ? 17.837 9.531 -30.879 1.00 64.06 96 VAL A CA 1
ATOM 717 C C . VAL A 1 96 ? 19.071 9.082 -30.095 1.00 64.06 96 VAL A C 1
ATOM 719 O O . VAL A 1 96 ? 20.164 9.625 -30.281 1.00 64.06 96 VAL A O 1
ATOM 722 N N . LYS A 1 97 ? 18.900 8.094 -29.213 1.00 74.12 97 LYS A N 1
ATOM 723 C CA . LYS A 1 97 ? 20.012 7.441 -28.513 1.00 74.12 97 LYS A CA 1
ATOM 724 C C . LYS A 1 97 ? 20.418 6.199 -29.292 1.00 74.12 97 LYS A C 1
ATOM 726 O O . LYS A 1 97 ? 19.553 5.444 -29.727 1.00 74.12 97 LYS A O 1
ATOM 731 N N . THR A 1 98 ? 21.721 5.995 -29.453 1.00 75.19 98 THR A N 1
ATOM 732 C CA . THR A 1 98 ? 22.269 4.787 -30.072 1.00 75.19 98 THR A CA 1
ATOM 733 C C . THR A 1 98 ? 22.576 3.760 -28.993 1.00 75.19 98 THR A C 1
ATOM 735 O O . THR A 1 98 ? 23.420 4.025 -28.138 1.00 75.19 98 THR A O 1
ATOM 738 N N . LEU A 1 99 ? 21.937 2.592 -29.046 1.00 75.56 99 LEU A N 1
ATOM 739 C CA . LEU A 1 99 ? 22.354 1.444 -28.242 1.00 75.56 99 LEU A CA 1
ATOM 740 C C . LEU A 1 99 ? 23.504 0.742 -28.958 1.00 75.56 99 LEU A C 1
ATOM 742 O O . LEU A 1 99 ? 23.378 0.380 -30.133 1.00 75.56 99 LEU A O 1
ATOM 746 N N . ALA A 1 100 ? 24.616 0.570 -28.251 1.00 71.62 100 ALA A N 1
ATOM 747 C CA . ALA A 1 100 ? 25.730 -0.240 -28.707 1.00 71.62 100 ALA A CA 1
ATOM 748 C C . ALA A 1 100 ? 25.581 -1.658 -28.137 1.00 71.62 100 ALA A C 1
ATOM 750 O O . ALA A 1 100 ? 24.891 -1.877 -27.143 1.00 71.62 100 ALA A O 1
ATOM 751 N N . GLY A 1 101 ? 26.209 -2.640 -28.782 1.00 67.56 101 GLY A N 1
ATOM 752 C CA . GLY A 1 101 ? 26.208 -4.022 -28.307 1.00 67.56 101 GLY A CA 1
ATOM 753 C C . GLY A 1 101 ? 26.707 -4.198 -26.854 1.00 67.56 101 GLY A C 1
ATOM 754 O O . GLY A 1 101 ? 27.107 -3.246 -26.183 1.00 67.56 101 GLY A O 1
ATOM 755 N N . PRO A 1 102 ? 26.725 -5.441 -26.354 1.00 73.19 102 PRO A N 1
ATOM 756 C CA . PRO A 1 102 ? 26.984 -6.626 -27.157 1.00 73.19 102 PRO A CA 1
ATOM 757 C C . PRO A 1 102 ? 25.697 -7.246 -27.684 1.00 73.19 102 PRO A C 1
ATOM 759 O O . PRO A 1 102 ? 24.908 -7.793 -26.921 1.00 73.19 102 PRO A O 1
ATOM 762 N N . PHE A 1 103 ? 25.520 -7.201 -29.000 1.00 79.12 103 PHE A N 1
ATOM 763 C CA . PHE A 1 103 ? 24.513 -8.005 -29.671 1.00 79.12 103 PHE A CA 1
ATOM 764 C C . PHE A 1 103 ? 25.120 -9.361 -30.026 1.00 79.12 103 PHE A C 1
ATOM 766 O O . PHE A 1 103 ? 26.254 -9.424 -30.504 1.00 79.12 103 PHE A O 1
ATOM 773 N N . VAL A 1 104 ? 24.385 -10.438 -29.775 1.00 83.44 104 VAL A N 1
ATOM 774 C CA . VAL A 1 104 ? 24.847 -11.820 -29.963 1.00 83.44 104 VAL A CA 1
ATOM 775 C C . VAL A 1 104 ? 23.944 -12.572 -30.941 1.00 83.44 104 VAL A C 1
ATOM 777 O O . VAL A 1 104 ? 22.784 -12.195 -31.091 1.00 83.44 104 VAL A O 1
ATOM 780 N N . PRO A 1 105 ? 24.423 -13.634 -31.612 1.00 81.06 105 PRO A N 1
ATOM 781 C CA . PRO A 1 105 ? 23.534 -14.578 -32.284 1.00 81.06 105 PRO A CA 1
ATOM 782 C C . PRO A 1 105 ? 22.470 -15.135 -31.326 1.00 81.06 105 PRO A C 1
ATOM 784 O O . PRO A 1 105 ? 22.779 -15.450 -30.176 1.00 81.06 105 PRO A O 1
ATOM 787 N N . GLY A 1 106 ? 21.243 -15.298 -31.819 1.00 77.19 106 GLY A N 1
ATOM 788 C CA . GLY A 1 106 ? 20.087 -15.740 -31.038 1.00 77.19 106 GLY A CA 1
ATOM 789 C C . GLY A 1 106 ? 19.362 -14.593 -30.333 1.00 77.19 106 GLY A C 1
ATOM 790 O O . GLY A 1 106 ? 19.363 -13.451 -30.810 1.00 77.19 106 GLY A O 1
ATOM 791 N N . THR A 1 107 ? 18.725 -14.902 -29.203 1.00 82.00 107 THR A N 1
ATOM 792 C CA . THR A 1 107 ? 17.894 -13.952 -28.462 1.00 82.00 107 THR A CA 1
ATOM 793 C C . THR A 1 107 ? 18.738 -12.840 -27.858 1.00 82.00 107 THR A C 1
ATOM 795 O O . THR A 1 107 ? 19.649 -13.083 -27.068 1.00 82.00 107 THR A O 1
ATOM 798 N N . ASN A 1 108 ? 18.383 -11.605 -28.183 1.00 80.69 108 ASN A N 1
ATOM 799 C CA . ASN A 1 108 ? 18.885 -10.404 -27.540 1.00 80.69 108 ASN A CA 1
ATOM 800 C C . ASN A 1 108 ? 17.755 -9.748 -26.769 1.00 80.69 108 ASN A C 1
ATOM 802 O O . ASN A 1 108 ? 16.623 -9.734 -27.246 1.00 80.69 108 ASN A O 1
ATOM 806 N N . THR A 1 109 ? 18.068 -9.164 -25.619 1.00 82.06 109 THR A N 1
ATOM 807 C CA . THR A 1 109 ? 17.122 -8.408 -24.805 1.00 82.06 109 THR A CA 1
ATOM 808 C C . THR A 1 109 ? 17.557 -6.957 -24.676 1.00 82.06 109 THR A C 1
ATOM 810 O O . THR A 1 109 ? 18.743 -6.635 -24.605 1.00 82.06 109 THR A O 1
ATOM 813 N N . ILE A 1 110 ? 16.582 -6.063 -24.640 1.00 78.62 110 ILE A N 1
ATOM 814 C CA . ILE A 1 110 ? 16.738 -4.653 -24.316 1.00 78.62 110 ILE A CA 1
ATOM 815 C C . ILE A 1 110 ? 15.852 -4.407 -23.112 1.00 78.62 110 ILE A C 1
ATOM 817 O O . ILE A 1 110 ? 14.648 -4.642 -23.181 1.00 78.62 110 ILE A O 1
ATOM 821 N N . THR A 1 111 ? 16.441 -3.922 -22.030 1.00 80.62 111 THR A N 1
ATOM 822 C CA . THR A 1 111 ? 15.723 -3.582 -20.806 1.00 80.62 111 THR A CA 1
ATOM 823 C C . THR A 1 111 ? 15.803 -2.082 -20.591 1.00 80.62 111 THR A C 1
ATOM 825 O O . THR A 1 111 ? 16.893 -1.515 -20.594 1.00 80.62 111 THR A O 1
ATOM 828 N N . ILE A 1 112 ? 14.657 -1.436 -20.417 1.00 77.88 112 ILE A N 1
ATOM 829 C CA . ILE A 1 112 ? 14.544 0.001 -20.174 1.00 77.88 112 ILE A CA 1
ATOM 830 C C . ILE A 1 112 ? 13.762 0.182 -18.883 1.00 77.88 112 ILE A C 1
ATOM 832 O O . ILE A 1 112 ? 12.659 -0.339 -18.750 1.00 77.88 112 ILE A O 1
ATOM 836 N N . VAL A 1 113 ? 14.341 0.903 -17.930 1.00 78.50 113 VAL A N 1
ATOM 837 C CA . VAL A 1 113 ? 13.688 1.243 -16.665 1.00 78.50 113 VAL A CA 1
ATOM 838 C C . VAL A 1 113 ? 13.301 2.709 -16.719 1.00 78.50 113 VAL A C 1
ATOM 840 O O . VAL A 1 113 ? 14.161 3.572 -16.910 1.00 78.50 113 VAL A O 1
ATOM 843 N N . THR A 1 114 ? 12.015 2.987 -16.552 1.00 76.06 114 THR A N 1
ATOM 844 C CA . THR A 1 114 ? 11.486 4.348 -16.457 1.00 76.06 114 THR A CA 1
ATOM 845 C C . THR A 1 114 ? 10.883 4.577 -15.087 1.00 76.06 114 THR A C 1
ATOM 847 O O . THR A 1 114 ? 10.482 3.634 -14.405 1.00 76.06 114 THR A O 1
ATOM 850 N N . ARG A 1 115 ? 10.769 5.841 -14.702 1.00 76.19 115 ARG A N 1
ATOM 851 C CA . ARG A 1 115 ? 10.124 6.242 -13.456 1.00 76.19 115 ARG A CA 1
ATOM 852 C C . ARG A 1 115 ? 9.217 7.431 -13.718 1.00 76.19 115 ARG A C 1
ATOM 854 O O . ARG A 1 115 ? 9.683 8.435 -14.247 1.00 76.19 115 ARG A O 1
ATOM 861 N N . ASN A 1 116 ? 7.950 7.277 -13.344 1.00 71.62 116 ASN A N 1
ATOM 862 C CA . ASN A 1 116 ? 6.943 8.327 -13.345 1.00 71.62 116 ASN A CA 1
ATOM 863 C C . ASN A 1 116 ? 6.850 8.919 -11.932 1.00 71.62 116 ASN A C 1
ATOM 865 O O . ASN A 1 116 ? 6.762 8.182 -10.953 1.00 71.62 116 ASN A O 1
ATOM 869 N N . THR A 1 117 ? 6.890 10.235 -11.814 1.00 69.25 117 THR A N 1
ATOM 870 C CA . THR A 1 117 ? 6.742 11.003 -10.568 1.00 69.25 117 THR A CA 1
ATOM 871 C C . THR A 1 117 ? 5.484 11.878 -10.564 1.00 69.25 117 THR A C 1
ATOM 873 O O . THR A 1 117 ? 5.195 12.501 -9.547 1.00 69.25 117 THR A O 1
ATOM 876 N N . GLY A 1 118 ? 4.683 11.856 -11.638 1.00 60.34 118 GLY A N 1
ATOM 877 C CA . GLY A 1 118 ? 3.305 12.346 -11.663 1.00 60.34 118 GLY A CA 1
ATOM 878 C C . GLY A 1 118 ? 2.801 12.648 -13.078 1.00 60.34 118 GLY A C 1
ATOM 879 O O . GLY A 1 118 ? 3.549 13.125 -13.917 1.00 60.34 118 GLY A O 1
ATOM 880 N N . GLY A 1 119 ? 1.501 12.447 -13.327 1.00 54.94 119 GLY A N 1
ATOM 881 C CA . GLY A 1 119 ? 0.872 12.773 -14.614 1.00 54.94 119 GLY A CA 1
ATOM 882 C C . GLY A 1 119 ? 0.750 11.605 -15.613 1.00 54.94 119 GLY A C 1
ATOM 883 O O . GLY A 1 119 ? 1.011 10.445 -15.268 1.00 54.94 119 GLY A O 1
ATOM 884 N N . PRO A 1 120 ? 0.214 11.888 -16.820 1.00 51.12 120 PRO A N 1
ATOM 885 C CA . PRO A 1 120 ? -0.046 10.905 -17.871 1.00 51.12 120 PRO A CA 1
ATOM 886 C C . PRO A 1 120 ? 1.231 10.360 -18.542 1.00 51.12 120 PRO A C 1
ATOM 888 O O . PRO A 1 120 ? 1.710 10.885 -19.551 1.00 51.12 120 PRO A O 1
ATOM 891 N N . GLY A 1 121 ? 1.703 9.223 -18.024 1.00 52.84 121 GLY A N 1
ATOM 892 C CA . GLY A 1 121 ? 2.845 8.470 -18.534 1.00 52.84 121 GLY A CA 1
ATOM 893 C C . GLY A 1 121 ? 2.685 7.926 -19.951 1.00 52.84 121 GLY A C 1
ATOM 894 O O . GLY A 1 121 ? 1.757 7.162 -20.207 1.00 52.84 121 GLY A O 1
ATOM 895 N N . ALA A 1 122 ? 3.628 8.219 -20.853 1.00 55.28 122 ALA A N 1
ATOM 896 C CA . ALA A 1 122 ? 3.789 7.466 -22.097 1.00 55.28 122 ALA A CA 1
ATOM 897 C C . ALA A 1 122 ? 5.265 7.217 -22.404 1.00 55.28 122 ALA A C 1
ATOM 899 O O . ALA A 1 122 ? 6.020 8.174 -22.544 1.00 55.28 122 ALA A O 1
ATOM 900 N N . LEU A 1 123 ? 5.648 5.943 -22.557 1.00 59.88 123 LEU A N 1
ATOM 901 C CA . LEU A 1 123 ? 6.893 5.556 -23.213 1.00 59.88 123 LEU A CA 1
ATOM 902 C C . LEU A 1 123 ? 6.597 5.272 -24.684 1.00 59.88 123 LEU A C 1
ATOM 904 O O . LEU A 1 123 ? 5.694 4.496 -24.983 1.00 59.88 123 LEU A O 1
ATOM 908 N N . SER A 1 124 ? 7.337 5.923 -25.576 1.00 61.62 124 SER A N 1
ATOM 909 C CA . SER A 1 124 ? 7.488 5.525 -26.978 1.00 61.62 124 SER A CA 1
ATOM 910 C C . SER A 1 124 ? 8.930 5.098 -27.180 1.00 61.62 124 SER A C 1
ATOM 912 O O . SER A 1 124 ? 9.816 5.774 -26.667 1.00 61.62 124 SER A O 1
ATOM 914 N N . ILE A 1 125 ? 9.179 4.002 -27.886 1.00 58.97 125 ILE A N 1
ATOM 915 C CA . ILE A 1 125 ? 10.517 3.660 -28.367 1.00 58.97 125 ILE A CA 1
ATOM 916 C C . ILE A 1 125 ? 10.369 3.225 -29.806 1.00 58.97 125 ILE A C 1
ATOM 918 O O . ILE A 1 125 ? 9.683 2.238 -30.045 1.00 58.97 125 ILE A O 1
ATOM 922 N N . ASP A 1 126 ? 11.030 3.946 -30.708 1.00 62.06 126 ASP A N 1
ATOM 923 C CA . ASP A 1 126 ? 11.158 3.574 -32.113 1.00 62.06 126 ASP A CA 1
ATOM 924 C C . ASP A 1 126 ? 12.520 2.961 -32.377 1.00 62.06 126 ASP A C 1
ATOM 926 O O . ASP A 1 126 ? 13.523 3.657 -32.252 1.00 62.06 126 ASP A O 1
ATOM 930 N N . PHE A 1 127 ? 12.542 1.691 -32.768 1.00 62.41 127 PHE A N 1
ATOM 931 C CA . PHE A 1 127 ? 13.758 0.974 -33.130 1.00 62.41 127 PHE A CA 1
ATOM 932 C C . PHE A 1 127 ? 14.045 1.051 -34.632 1.00 62.41 127 PHE A C 1
ATOM 934 O O . PHE A 1 127 ? 13.289 0.504 -35.434 1.00 62.41 127 PHE A O 1
ATOM 941 N N . GLU A 1 128 ? 15.159 1.687 -35.010 1.00 61.62 128 GLU A N 1
ATOM 942 C CA . GLU A 1 128 ? 15.634 1.732 -36.401 1.00 61.62 128 GLU A CA 1
ATOM 943 C C . GLU A 1 128 ? 16.942 0.946 -36.573 1.00 61.62 128 GLU A C 1
ATOM 945 O O . GLU A 1 128 ? 17.873 1.060 -35.770 1.00 61.62 128 GLU A O 1
ATOM 950 N N . TRP A 1 129 ? 16.997 0.133 -37.633 1.00 63.62 129 TRP A N 1
ATOM 951 C CA . TRP A 1 129 ? 18.098 -0.784 -37.920 1.00 63.62 129 TRP A CA 1
ATOM 952 C C . TRP A 1 129 ? 19.010 -0.266 -39.041 1.00 63.62 129 TRP A C 1
ATOM 954 O O . TRP A 1 129 ? 18.613 -0.195 -40.209 1.00 63.62 129 TRP A O 1
ATOM 964 N N . ASN A 1 130 ? 20.286 -0.032 -38.726 1.00 58.25 130 ASN A N 1
ATOM 965 C CA . ASN A 1 130 ? 21.316 0.267 -39.725 1.00 58.25 130 ASN A CA 1
ATOM 966 C C . ASN A 1 130 ? 21.819 -1.029 -40.389 1.00 58.25 130 ASN A C 1
ATOM 968 O O . ASN A 1 130 ? 22.788 -1.638 -39.947 1.00 58.25 130 ASN A O 1
ATOM 972 N N . GLY A 1 131 ? 21.146 -1.483 -41.452 1.00 54.88 131 GLY A N 1
ATOM 973 C CA . GLY A 1 131 ? 21.566 -2.690 -42.190 1.00 54.88 131 GLY A CA 1
ATOM 974 C C . GLY A 1 131 ? 20.498 -3.428 -43.004 1.00 54.88 131 GLY A C 1
ATOM 975 O O . GLY A 1 131 ? 20.805 -4.462 -43.587 1.00 54.88 131 GLY A O 1
ATOM 976 N N . GLY A 1 132 ? 19.256 -2.935 -43.057 1.00 49.91 132 GLY A N 1
ATOM 977 C CA . GLY A 1 132 ? 18.213 -3.434 -43.967 1.00 49.91 132 GLY A CA 1
ATOM 978 C C . GLY A 1 132 ? 17.625 -4.825 -43.675 1.00 49.91 132 GLY A C 1
ATOM 979 O O . GLY A 1 132 ? 16.678 -5.212 -44.358 1.00 49.91 132 GLY A O 1
ATOM 980 N N . VAL A 1 133 ? 18.126 -5.570 -42.682 1.00 48.78 133 VAL A N 1
ATOM 981 C CA . VAL A 1 133 ? 17.557 -6.864 -42.263 1.00 48.78 133 VAL A CA 1
ATOM 982 C C . VAL A 1 133 ? 16.542 -6.632 -41.145 1.00 48.78 133 VAL A C 1
ATOM 984 O O . VAL A 1 133 ? 16.870 -6.072 -40.106 1.00 48.78 133 VAL A O 1
ATOM 987 N N . GLN A 1 134 ? 15.296 -7.044 -41.384 1.00 55.00 134 GLN A N 1
ATOM 988 C CA . GLN A 1 134 ? 14.192 -6.938 -40.429 1.00 55.00 134 GLN A CA 1
ATOM 989 C C . GLN A 1 134 ? 14.258 -8.085 -39.417 1.00 55.00 134 GLN A C 1
ATOM 991 O O . GLN A 1 134 ? 14.387 -9.243 -39.817 1.00 55.00 134 GLN A O 1
ATOM 996 N N . VAL A 1 135 ? 14.104 -7.776 -38.129 1.00 53.25 135 VAL A N 1
ATOM 997 C CA . VAL A 1 135 ? 13.990 -8.774 -37.063 1.00 53.25 135 VAL A CA 1
ATOM 998 C C . VAL A 1 135 ? 12.688 -8.527 -36.295 1.00 53.25 135 VAL A C 1
ATOM 1000 O O . VAL A 1 135 ? 12.458 -7.400 -35.852 1.00 53.25 135 VAL A O 1
ATOM 1003 N N . PRO A 1 136 ? 11.804 -9.528 -36.146 1.00 55.50 136 PRO A N 1
ATOM 1004 C CA . PRO A 1 136 ? 10.638 -9.393 -35.282 1.00 55.50 136 PRO A CA 1
ATOM 1005 C C . PRO A 1 136 ? 11.085 -9.241 -33.821 1.00 55.50 136 PRO A C 1
ATOM 1007 O O . PRO A 1 136 ? 11.890 -10.031 -33.327 1.00 55.50 136 PRO A O 1
ATOM 1010 N N . VAL A 1 137 ? 10.553 -8.225 -33.143 1.00 53.25 137 VAL A N 1
ATOM 1011 C CA . VAL A 1 137 ? 10.797 -7.954 -31.722 1.00 53.25 137 VAL A CA 1
ATOM 1012 C C . VAL A 1 137 ? 9.517 -8.288 -30.953 1.00 53.25 137 VAL A C 1
ATOM 1014 O O . VAL A 1 137 ? 8.422 -7.919 -31.376 1.00 53.25 137 VAL A O 1
ATOM 1017 N N . SER A 1 138 ? 9.646 -9.001 -29.839 1.00 55.31 138 SER A N 1
ATOM 1018 C CA . SER A 1 138 ? 8.584 -9.216 -28.851 1.00 55.31 138 SER A CA 1
ATOM 1019 C C . SER A 1 138 ? 8.837 -8.294 -27.665 1.00 55.31 138 SER A C 1
ATOM 1021 O O . SER A 1 138 ? 9.965 -8.246 -27.187 1.00 55.31 138 SER A O 1
ATOM 1023 N N . ALA A 1 139 ? 7.834 -7.568 -27.178 1.00 51.88 139 ALA A N 1
ATOM 1024 C CA . ALA A 1 139 ? 7.990 -6.670 -26.034 1.00 51.88 139 ALA A CA 1
ATOM 1025 C C . ALA A 1 139 ? 7.041 -7.060 -24.900 1.00 51.88 139 ALA A C 1
ATOM 1027 O O . ALA A 1 139 ? 5.835 -7.154 -25.112 1.00 51.88 139 ALA A O 1
ATOM 1028 N N . ASP A 1 140 ? 7.603 -7.225 -23.706 1.00 51.19 140 ASP A N 1
ATOM 1029 C CA . ASP A 1 140 ? 6.892 -7.443 -22.454 1.00 51.19 140 ASP A CA 1
ATOM 1030 C C . ASP A 1 140 ? 7.117 -6.239 -21.530 1.00 51.19 140 ASP A C 1
ATOM 1032 O O . ASP A 1 140 ? 8.230 -5.716 -21.406 1.00 51.19 140 ASP A O 1
ATOM 1036 N N . VAL A 1 141 ? 6.059 -5.793 -20.854 1.00 50.94 141 VAL A N 1
ATOM 1037 C CA . VAL A 1 141 ? 6.137 -4.727 -19.847 1.00 50.94 141 VAL A CA 1
ATOM 1038 C C . VAL A 1 141 ? 5.932 -5.354 -18.480 1.00 50.94 141 VAL A C 1
ATOM 1040 O O . VAL A 1 141 ? 4.856 -5.871 -18.187 1.00 50.94 141 VAL A O 1
ATOM 1043 N N . ASN A 1 142 ? 6.971 -5.314 -17.649 1.00 54.00 142 ASN A N 1
ATOM 1044 C CA . ASN A 1 142 ? 6.898 -5.744 -16.262 1.00 54.00 142 ASN A CA 1
ATOM 1045 C C . ASN A 1 142 ? 6.775 -4.499 -15.377 1.00 54.00 142 ASN A C 1
ATOM 1047 O O . ASN A 1 142 ? 7.748 -3.777 -15.136 1.00 54.00 142 ASN A O 1
ATOM 1051 N N . LEU A 1 143 ? 5.551 -4.211 -14.946 1.00 56.59 143 LEU A N 1
ATOM 1052 C CA . LEU A 1 143 ? 5.288 -3.163 -13.967 1.00 56.59 143 LEU A CA 1
ATOM 1053 C C . LEU A 1 143 ? 5.618 -3.714 -12.580 1.00 56.59 143 LEU A C 1
ATOM 1055 O O . LEU A 1 143 ? 5.267 -4.853 -12.270 1.00 56.59 143 LEU A O 1
ATOM 1059 N N . ALA A 1 144 ? 6.281 -2.916 -11.740 1.00 63.44 144 ALA A N 1
ATOM 1060 C CA . ALA A 1 144 ? 6.440 -3.285 -10.341 1.00 63.44 144 ALA A CA 1
ATOM 1061 C C . ALA A 1 144 ? 5.055 -3.539 -9.722 1.00 63.44 144 ALA A C 1
ATOM 1063 O O . ALA A 1 144 ? 4.098 -2.805 -9.993 1.00 63.44 144 ALA A O 1
ATOM 1064 N N . ALA A 1 145 ? 4.941 -4.604 -8.924 1.00 72.56 145 ALA A N 1
ATOM 1065 C CA . ALA A 1 145 ? 3.668 -4.984 -8.324 1.00 72.56 145 ALA A CA 1
ATOM 1066 C C . ALA A 1 145 ? 3.106 -3.806 -7.501 1.00 72.56 145 ALA A C 1
ATOM 1068 O O . ALA A 1 145 ? 3.881 -3.179 -6.770 1.00 72.56 145 ALA A O 1
ATOM 1069 N N . PRO A 1 146 ? 1.807 -3.481 -7.618 1.00 78.12 146 PRO A N 1
ATOM 1070 C CA . PRO A 1 146 ? 1.186 -2.453 -6.789 1.00 78.12 146 PRO A CA 1
ATOM 1071 C C . PRO A 1 146 ? 1.418 -2.717 -5.296 1.00 78.12 146 PRO A C 1
ATOM 1073 O O . PRO A 1 146 ? 1.332 -3.863 -4.850 1.00 78.12 146 PRO A O 1
ATOM 1076 N N . GLY A 1 147 ? 1.763 -1.670 -4.548 1.00 82.31 147 GLY A N 1
ATOM 1077 C CA . GLY A 1 147 ? 2.092 -1.745 -3.123 1.00 82.31 147 GLY A CA 1
ATOM 1078 C C . GLY A 1 147 ? 3.455 -2.385 -2.825 1.00 82.31 147 GLY A C 1
ATOM 1079 O O . GLY A 1 147 ? 3.742 -2.735 -1.681 1.00 82.31 147 GLY A O 1
ATOM 1080 N N . SER A 1 148 ? 4.319 -2.559 -3.830 1.00 86.00 148 SER A N 1
ATOM 1081 C CA . SER A 1 148 ? 5.731 -2.903 -3.614 1.00 86.00 148 SER A CA 1
ATOM 1082 C C . SER A 1 148 ? 6.562 -1.650 -3.337 1.00 86.00 148 SER A C 1
ATOM 1084 O O . SER A 1 148 ? 6.157 -0.546 -3.671 1.00 86.00 148 SER A O 1
ATOM 1086 N N . GLN A 1 149 ? 7.778 -1.801 -2.807 1.00 86.00 149 GLN A N 1
ATOM 1087 C CA . GLN A 1 149 ? 8.656 -0.652 -2.537 1.00 86.00 149 GLN A CA 1
ATOM 1088 C C . GLN A 1 149 ? 8.962 0.199 -3.788 1.00 86.00 149 GLN A C 1
ATOM 1090 O O . GLN A 1 149 ? 9.204 1.394 -3.676 1.00 86.00 149 GLN A O 1
ATOM 1095 N N . ALA A 1 150 ? 8.967 -0.409 -4.980 1.00 76.62 150 ALA A N 1
ATOM 1096 C CA . ALA A 1 150 ? 9.227 0.279 -6.250 1.00 76.62 150 ALA A CA 1
ATOM 1097 C C . ALA A 1 150 ? 7.962 0.880 -6.903 1.00 76.62 150 ALA A C 1
ATOM 1099 O O . ALA A 1 150 ? 8.062 1.587 -7.908 1.00 76.62 150 ALA A O 1
ATOM 1100 N N . ASN A 1 151 ? 6.782 0.561 -6.366 1.00 75.31 151 ASN A N 1
ATOM 1101 C CA . ASN A 1 151 ? 5.477 1.057 -6.800 1.00 75.31 151 ASN A CA 1
ATOM 1102 C C . ASN A 1 151 ? 4.530 1.092 -5.583 1.00 75.31 151 ASN A C 1
ATOM 1104 O O . ASN A 1 151 ? 3.624 0.251 -5.495 1.00 75.31 151 ASN A O 1
ATOM 1108 N N . PRO A 1 152 ? 4.818 1.965 -4.597 1.00 87.06 152 PRO A N 1
ATOM 1109 C CA . PRO A 1 152 ? 4.024 2.074 -3.380 1.00 87.06 152 PRO A CA 1
ATOM 1110 C C . PRO A 1 152 ? 2.626 2.610 -3.696 1.00 87.06 152 PRO A C 1
ATOM 1112 O O . PRO A 1 152 ? 2.413 3.266 -4.716 1.00 87.06 152 PRO A O 1
ATOM 1115 N N . PHE A 1 153 ? 1.667 2.342 -2.816 1.00 86.38 153 PHE A N 1
ATOM 1116 C CA . PHE A 1 153 ? 0.368 2.997 -2.880 1.00 86.38 153 PHE A CA 1
ATOM 1117 C C . PHE A 1 153 ? 0.501 4.463 -2.473 1.00 86.38 153 PHE A C 1
ATOM 1119 O O . PHE A 1 153 ? 1.070 4.770 -1.433 1.00 86.38 153 PHE A O 1
ATOM 1126 N N . VAL A 1 154 ? -0.049 5.365 -3.272 1.00 87.00 154 VAL A N 1
ATOM 1127 C CA . VAL A 1 154 ? -0.095 6.805 -2.979 1.00 87.00 154 VAL A CA 1
ATOM 1128 C C . VAL A 1 154 ? -1.438 7.250 -2.409 1.00 87.00 154 VAL A C 1
ATOM 1130 O O . VAL A 1 154 ? -1.609 8.414 -2.069 1.00 87.00 154 VAL A O 1
ATOM 1133 N N . ASP A 1 155 ? -2.388 6.321 -2.315 1.00 86.12 155 ASP A N 1
ATOM 1134 C CA . ASP A 1 155 ? -3.731 6.542 -1.796 1.00 86.12 155 ASP A CA 1
ATOM 1135 C C . ASP A 1 155 ? -4.264 5.237 -1.184 1.00 86.12 155 ASP A C 1
ATOM 1137 O O . ASP A 1 155 ? -4.032 4.148 -1.726 1.00 86.12 155 ASP A O 1
ATOM 1141 N N . ILE A 1 156 ? -4.977 5.325 -0.057 1.00 89.19 156 ILE A N 1
ATOM 1142 C CA . ILE A 1 156 ? -5.478 4.142 0.655 1.00 89.19 156 ILE A CA 1
ATOM 1143 C C . ILE A 1 156 ? -6.490 3.333 -0.169 1.00 89.19 156 ILE A C 1
ATOM 1145 O O . ILE A 1 156 ? -6.549 2.110 -0.036 1.00 89.19 156 ILE A O 1
ATOM 1149 N N . SER A 1 157 ? -7.230 3.964 -1.088 1.00 86.25 157 SER A N 1
ATOM 1150 C CA . SER A 1 157 ? -8.187 3.281 -1.969 1.00 86.25 157 SER A CA 1
ATOM 1151 C C . SER A 1 157 ? -7.522 2.246 -2.880 1.00 86.25 157 SER A C 1
ATOM 1153 O O . SER A 1 157 ? -8.153 1.266 -3.279 1.00 86.25 157 SER A O 1
ATOM 1155 N N . GLN A 1 158 ? -6.221 2.388 -3.159 1.00 85.31 158 GLN A N 1
ATOM 1156 C CA . GLN A 1 158 ? -5.465 1.415 -3.952 1.00 85.31 158 GLN A CA 1
ATOM 1157 C C . GLN A 1 158 ? -5.289 0.069 -3.232 1.00 85.31 158 GLN A C 1
ATOM 1159 O O . GLN A 1 158 ? -4.993 -0.936 -3.881 1.00 85.31 158 GLN A O 1
ATOM 1164 N N . ALA A 1 159 ? -5.517 0.028 -1.916 1.00 88.38 159 ALA A N 1
ATOM 1165 C CA . ALA A 1 159 ? -5.506 -1.187 -1.113 1.00 88.38 159 ALA A CA 1
ATOM 1166 C C . ALA A 1 159 ? -6.846 -1.953 -1.131 1.00 88.38 159 ALA A C 1
ATOM 1168 O O . ALA A 1 159 ? -6.938 -3.021 -0.528 1.00 88.38 159 ALA A O 1
ATOM 1169 N N . GLN A 1 160 ? -7.892 -1.445 -1.798 1.00 86.62 160 GLN A N 1
ATOM 1170 C CA . GLN A 1 160 ? -9.237 -2.028 -1.718 1.00 86.62 160 GLN A CA 1
ATOM 1171 C C . GLN A 1 160 ? -9.321 -3.469 -2.236 1.00 86.62 160 GLN A C 1
ATOM 1173 O O . GLN A 1 160 ? -9.918 -4.318 -1.581 1.00 86.62 160 GLN A O 1
ATOM 1178 N N . ASP A 1 161 ? -8.688 -3.756 -3.374 1.00 82.56 161 ASP A N 1
ATOM 1179 C CA . ASP A 1 161 ? -8.820 -5.043 -4.072 1.00 82.56 161 ASP A CA 1
ATOM 1180 C C . ASP A 1 161 ? -7.564 -5.928 -3.977 1.00 82.56 161 ASP A C 1
ATOM 1182 O O . ASP A 1 161 ? -7.427 -6.916 -4.710 1.00 82.56 161 ASP A O 1
ATOM 1186 N N . VAL A 1 162 ? -6.618 -5.594 -3.093 1.00 85.50 162 VAL A N 1
ATOM 1187 C CA . VAL A 1 162 ? -5.390 -6.385 -2.931 1.00 85.50 162 VAL A CA 1
ATOM 1188 C C . VAL A 1 162 ? -5.550 -7.451 -1.845 1.00 85.50 162 VAL A C 1
ATOM 1190 O O . VAL A 1 162 ? -6.294 -7.250 -0.890 1.00 85.50 162 VAL A O 1
ATOM 1193 N N . PRO A 1 163 ? -4.888 -8.620 -1.957 1.00 93.56 163 PRO A N 1
ATOM 1194 C CA . PRO A 1 163 ? -4.905 -9.625 -0.894 1.00 93.56 163 PRO A CA 1
ATOM 1195 C C . PRO A 1 163 ? -4.401 -9.063 0.437 1.00 93.56 163 PRO A C 1
ATOM 1197 O O . PRO A 1 163 ? -3.517 -8.208 0.432 1.00 93.56 163 PRO A O 1
ATOM 1200 N N . SER A 1 164 ? -4.883 -9.597 1.564 1.00 94.81 164 SER A N 1
ATOM 1201 C CA . SER A 1 164 ? -4.349 -9.219 2.876 1.00 94.81 164 SER A CA 1
ATOM 1202 C C . SER A 1 164 ? -2.834 -9.453 2.940 1.00 94.81 164 SER A C 1
ATOM 1204 O O . SER A 1 164 ? -2.334 -10.466 2.440 1.00 94.81 164 SER A O 1
ATOM 1206 N N . GLY A 1 165 ? -2.098 -8.520 3.539 1.00 95.88 165 GLY A N 1
ATOM 1207 C CA . GLY A 1 165 ? -0.639 -8.562 3.594 1.00 95.88 165 GLY A CA 1
ATOM 1208 C C . GLY A 1 165 ? -0.014 -7.205 3.893 1.00 95.88 165 GLY A C 1
ATOM 1209 O O . GLY A 1 165 ? -0.711 -6.229 4.144 1.00 95.88 165 GLY A O 1
ATOM 1210 N N . VAL A 1 166 ? 1.317 -7.141 3.860 1.00 96.88 166 VAL A N 1
ATOM 1211 C CA . VAL A 1 166 ? 2.074 -5.908 4.117 1.00 96.88 166 VAL A CA 1
ATOM 1212 C C . VAL A 1 166 ? 2.482 -5.261 2.797 1.00 96.88 166 VAL A C 1
ATOM 1214 O O . VAL A 1 166 ? 3.159 -5.893 1.984 1.00 96.88 166 VAL A O 1
ATOM 1217 N N . TYR A 1 167 ? 2.121 -3.992 2.618 1.00 96.06 167 TYR A N 1
ATOM 1218 C CA . TYR A 1 167 ? 2.395 -3.205 1.414 1.00 96.06 167 TYR A CA 1
ATOM 1219 C C . TYR A 1 167 ? 3.112 -1.899 1.753 1.00 96.06 167 TYR A C 1
ATOM 1221 O O . TYR A 1 167 ? 3.117 -1.457 2.901 1.00 96.06 167 TYR A O 1
ATOM 1229 N N . TRP A 1 168 ? 3.741 -1.302 0.746 1.00 96.00 168 TRP A N 1
ATOM 1230 C CA . TRP A 1 168 ? 4.368 0.011 0.821 1.00 96.00 168 TRP A CA 1
ATOM 1231 C C . TRP A 1 168 ? 3.388 1.111 0.431 1.00 96.00 168 TRP A C 1
ATOM 1233 O O . TRP A 1 168 ? 2.675 0.972 -0.562 1.00 96.00 168 TRP A O 1
ATOM 1243 N N . PHE A 1 169 ? 3.425 2.204 1.185 1.00 94.88 169 PHE A N 1
ATOM 1244 C CA . PHE A 1 169 ? 2.678 3.433 0.959 1.00 94.88 169 PHE A CA 1
ATOM 1245 C C . PHE A 1 169 ? 3.646 4.617 0.845 1.00 94.88 169 PHE A C 1
ATOM 1247 O O . PHE A 1 169 ? 4.688 4.626 1.498 1.00 94.88 169 PHE A O 1
ATOM 1254 N N . ASP A 1 170 ? 3.301 5.590 0.012 1.00 93.88 170 ASP A N 1
ATOM 1255 C CA . ASP A 1 170 ? 4.009 6.852 -0.227 1.00 93.88 170 ASP A CA 1
ATOM 1256 C C . ASP A 1 170 ? 2.956 7.962 -0.339 1.00 93.88 170 ASP A C 1
ATOM 1258 O O . ASP A 1 170 ? 2.553 8.375 -1.426 1.00 93.88 170 ASP A O 1
ATOM 1262 N N . LEU A 1 171 ? 2.401 8.326 0.818 1.00 90.00 171 LEU A N 1
ATOM 1263 C CA . LEU A 1 171 ? 1.300 9.280 0.938 1.00 90.00 171 LEU A CA 1
ATOM 1264 C C . LEU A 1 171 ? 1.834 10.712 0.934 1.00 90.00 171 LEU A C 1
ATOM 1266 O O . LEU A 1 171 ? 2.930 10.987 1.425 1.00 90.00 171 LEU A O 1
ATOM 1270 N N . GLU A 1 172 ? 1.036 11.651 0.429 1.00 86.19 172 GLU A N 1
ATOM 1271 C CA . GLU A 1 172 ? 1.444 13.053 0.396 1.00 86.19 172 GLU A CA 1
ATOM 1272 C C . GLU A 1 172 ? 1.758 13.576 1.810 1.00 86.19 172 GLU A C 1
ATOM 1274 O O . GLU A 1 172 ? 0.935 13.525 2.721 1.00 86.19 172 GLU A O 1
ATOM 1279 N N . GLY A 1 173 ? 2.969 14.112 1.990 1.00 85.31 173 GLY A N 1
ATOM 1280 C CA . GLY A 1 173 ? 3.395 14.724 3.252 1.00 85.31 173 GLY A CA 1
ATOM 1281 C C . GLY A 1 173 ? 3.958 13.759 4.300 1.00 85.31 173 GLY A C 1
ATOM 1282 O O . GLY A 1 173 ? 4.296 14.220 5.391 1.00 85.31 173 GLY A O 1
ATOM 1283 N N . VAL A 1 174 ? 4.116 12.470 3.980 1.00 89.44 174 VAL A N 1
ATOM 1284 C CA . VAL A 1 174 ? 4.702 11.450 4.867 1.00 89.44 174 VAL A CA 1
ATOM 1285 C C . VAL A 1 174 ? 5.814 10.699 4.127 1.00 89.44 174 VAL A C 1
ATOM 1287 O O . VAL A 1 174 ? 5.699 10.438 2.935 1.00 89.44 174 VAL A O 1
ATOM 1290 N N . ASP A 1 175 ? 6.901 10.347 4.820 1.00 91.69 175 ASP A N 1
ATOM 1291 C CA . ASP A 1 175 ? 7.942 9.489 4.238 1.00 91.69 175 ASP A CA 1
ATOM 1292 C C . ASP A 1 175 ? 7.384 8.080 3.935 1.00 91.69 175 ASP A C 1
ATOM 1294 O O . ASP A 1 175 ? 6.564 7.584 4.710 1.00 91.69 175 ASP A O 1
ATOM 1298 N N . PRO A 1 176 ? 7.841 7.386 2.873 1.00 94.19 176 PRO A N 1
ATOM 1299 C CA . PRO A 1 176 ? 7.325 6.065 2.529 1.00 94.19 176 PRO A CA 1
ATOM 1300 C C . PRO A 1 176 ? 7.430 5.046 3.669 1.00 94.19 176 PRO A C 1
ATOM 1302 O O . PRO A 1 176 ? 8.497 4.866 4.264 1.00 94.19 176 PRO A O 1
ATOM 1305 N N . PHE A 1 177 ? 6.349 4.307 3.916 1.00 96.44 177 PHE A N 1
ATOM 1306 C CA . PHE A 1 177 ? 6.245 3.363 5.030 1.00 96.44 177 PHE A CA 1
ATOM 1307 C C . PHE A 1 177 ? 5.531 2.068 4.635 1.00 96.44 177 PHE A C 1
ATOM 1309 O O . PHE A 1 177 ? 4.933 1.954 3.567 1.00 96.44 177 PHE A O 1
ATOM 1316 N N . GLN A 1 178 ? 5.614 1.061 5.506 1.00 97.38 178 GLN A N 1
ATOM 1317 C CA . GLN A 1 178 ? 4.865 -0.183 5.354 1.00 97.38 178 GLN A CA 1
ATOM 1318 C C . GLN A 1 178 ? 3.611 -0.173 6.219 1.00 97.38 178 GLN A C 1
ATOM 1320 O O . GLN A 1 178 ? 3.653 0.271 7.368 1.00 97.38 178 GLN A O 1
ATOM 1325 N N . ALA A 1 179 ? 2.531 -0.736 5.689 1.00 97.44 179 ALA A N 1
ATOM 1326 C CA . ALA A 1 179 ? 1.302 -0.947 6.431 1.00 97.44 179 ALA A CA 1
ATOM 1327 C C . ALA A 1 179 ? 0.670 -2.294 6.094 1.00 97.44 179 ALA A C 1
ATOM 1329 O O . ALA A 1 179 ? 0.841 -2.831 4.996 1.00 97.44 179 ALA A O 1
ATOM 1330 N N . GLU A 1 180 ? -0.064 -2.834 7.059 1.00 97.69 180 GLU A N 1
ATOM 1331 C CA . GLU A 1 180 ? -0.834 -4.053 6.872 1.00 97.69 180 GLU A CA 1
ATOM 1332 C C . GLU A 1 180 ? -2.211 -3.734 6.295 1.00 97.69 180 GLU A C 1
ATOM 1334 O O . GLU A 1 180 ? -2.933 -2.889 6.825 1.00 97.69 180 GLU A O 1
ATOM 1339 N N . VAL A 1 181 ? -2.551 -4.430 5.214 1.00 97.06 181 VAL A N 1
ATOM 1340 C CA . VAL A 1 181 ? -3.840 -4.379 4.533 1.00 97.06 181 VAL A CA 1
ATOM 1341 C C . VAL A 1 181 ? -4.623 -5.646 4.851 1.00 97.06 181 VAL A C 1
ATOM 1343 O O . VAL A 1 181 ? -4.079 -6.751 4.783 1.00 97.06 181 VAL A O 1
ATOM 1346 N N . ASP A 1 182 ? -5.915 -5.499 5.125 1.00 94.81 182 ASP A N 1
ATOM 1347 C CA . ASP A 1 182 ? -6.864 -6.600 5.238 1.00 94.81 182 ASP A CA 1
ATOM 1348 C C . ASP A 1 182 ? -7.968 -6.488 4.175 1.00 94.81 182 ASP A C 1
ATOM 1350 O O . ASP A 1 182 ? -8.678 -5.486 4.081 1.00 94.81 182 ASP A O 1
ATOM 1354 N N . ASN A 1 183 ? -8.125 -7.554 3.388 1.00 93.19 183 ASN A N 1
ATOM 1355 C CA . ASN A 1 183 ? -9.124 -7.673 2.331 1.00 93.19 183 ASN A CA 1
ATOM 1356 C C . ASN A 1 183 ? -10.474 -8.265 2.801 1.00 93.19 183 ASN A C 1
ATOM 1358 O O . ASN A 1 183 ? -11.365 -8.567 2.005 1.00 93.19 183 ASN A O 1
ATOM 1362 N N . SER A 1 184 ? -10.653 -8.514 4.098 1.00 92.38 184 SER A N 1
ATOM 1363 C CA . SER A 1 184 ? -11.940 -8.976 4.621 1.00 92.38 184 SER A CA 1
ATOM 1364 C C . SER A 1 184 ? -13.004 -7.870 4.565 1.00 92.38 184 SER A C 1
ATOM 1366 O O . SER A 1 184 ? -12.699 -6.679 4.503 1.00 92.38 184 SER A O 1
ATOM 1368 N N . ASN A 1 185 ? -14.285 -8.251 4.602 1.00 91.38 185 ASN A N 1
ATOM 1369 C CA . ASN A 1 185 ? -15.404 -7.311 4.758 1.00 91.38 185 ASN A CA 1
ATOM 1370 C C . ASN A 1 185 ? -15.444 -6.158 3.725 1.00 91.38 185 ASN A C 1
ATOM 1372 O O . ASN A 1 185 ? -15.855 -5.048 4.057 1.00 91.38 185 ASN A O 1
ATOM 1376 N N . GLY A 1 186 ? -15.042 -6.421 2.477 1.00 87.00 186 GLY A N 1
ATOM 1377 C CA . GLY A 1 186 ? -15.043 -5.436 1.385 1.00 87.00 186 GLY A CA 1
ATOM 1378 C C . GLY A 1 186 ? -13.689 -4.776 1.101 1.00 87.00 186 GLY A C 1
ATOM 1379 O O . GLY A 1 186 ? -13.614 -3.993 0.159 1.00 87.00 186 GLY A O 1
ATOM 1380 N N . GLY A 1 187 ? -12.655 -5.128 1.872 1.00 87.56 187 GLY A N 1
ATOM 1381 C CA . GLY A 1 187 ? -11.268 -4.731 1.646 1.00 87.56 187 GLY A CA 1
ATOM 1382 C C . GLY A 1 187 ? -10.962 -3.25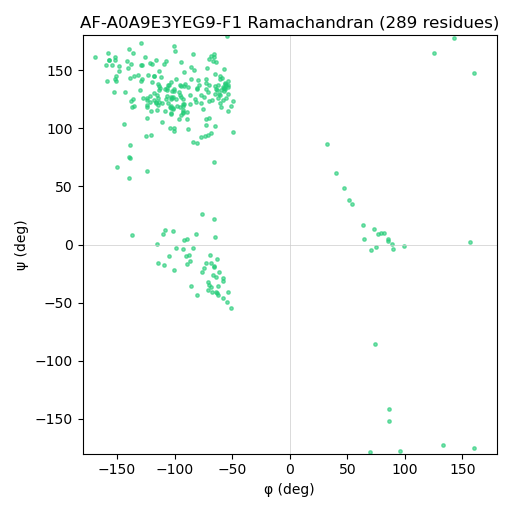3 1.872 1.00 87.56 187 GLY A C 1
ATOM 1383 O O . GLY A 1 187 ? -11.820 -2.481 2.294 1.00 87.56 187 GLY A O 1
ATOM 1384 N N . GLY A 1 188 ? -9.702 -2.875 1.642 1.00 86.56 188 GLY A N 1
ATOM 1385 C CA . GLY A 1 188 ? -9.217 -1.501 1.833 1.00 86.56 188 GLY A CA 1
ATOM 1386 C C . GLY A 1 188 ? -8.917 -1.124 3.282 1.00 86.56 188 GLY A C 1
ATOM 1387 O O . GLY A 1 188 ? -8.675 0.042 3.580 1.00 86.56 188 GLY A O 1
ATOM 1388 N N . TRP A 1 189 ? -8.912 -2.092 4.198 1.00 95.50 189 TRP A N 1
ATOM 1389 C CA . TRP A 1 189 ? -8.623 -1.831 5.601 1.00 95.50 189 TRP A CA 1
ATOM 1390 C C . TRP A 1 189 ? -7.123 -1.760 5.833 1.00 95.50 189 TRP A C 1
ATOM 1392 O O . TRP A 1 189 ? -6.429 -2.741 5.585 1.00 95.50 189 TRP A O 1
ATOM 1402 N N . VAL A 1 190 ? -6.640 -0.643 6.372 1.00 97.31 190 VAL A N 1
ATOM 1403 C CA . VAL A 1 190 ? -5.248 -0.487 6.807 1.00 97.31 190 VAL A CA 1
ATOM 1404 C C . VAL A 1 190 ? -5.168 -0.508 8.331 1.00 97.31 190 VAL A C 1
ATOM 1406 O O . VAL A 1 190 ? -5.942 0.165 9.017 1.00 97.31 190 VAL A O 1
ATOM 1409 N N . LEU A 1 191 ? -4.236 -1.287 8.882 1.00 97.75 191 LEU A N 1
ATOM 1410 C CA . LEU A 1 191 ? -4.024 -1.370 10.325 1.00 97.75 191 LEU A CA 1
ATOM 1411 C C . LEU A 1 191 ? -3.353 -0.094 10.849 1.00 97.75 191 LEU A C 1
ATOM 1413 O O . LEU A 1 191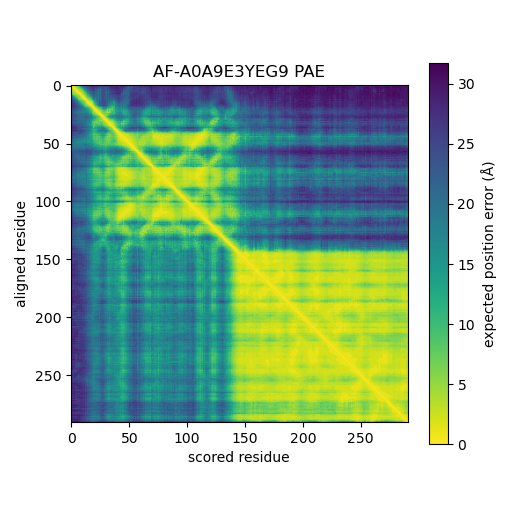 ? -2.166 0.134 10.645 1.00 97.75 191 LEU A O 1
ATOM 1417 N N . VAL A 1 192 ? -4.116 0.723 11.572 1.00 97.50 192 VAL A N 1
ATOM 1418 C CA . VAL A 1 192 ? -3.635 1.995 12.142 1.00 97.50 192 VAL A CA 1
ATOM 1419 C C . VAL A 1 192 ? -3.390 1.943 13.647 1.00 97.50 192 VAL A C 1
ATOM 1421 O O . VAL A 1 192 ? -2.838 2.885 14.208 1.00 97.50 192 VAL A O 1
ATOM 1424 N N . LEU A 1 193 ? -3.818 0.869 14.313 1.00 96.56 193 LEU A N 1
ATOM 1425 C CA . LEU A 1 193 ? -3.715 0.682 15.758 1.00 96.56 193 LEU A CA 1
ATOM 1426 C C . LEU A 1 193 ? -3.642 -0.809 16.084 1.00 96.56 193 LEU A C 1
ATOM 1428 O O . LEU A 1 193 ? -4.496 -1.570 15.637 1.00 96.56 193 LEU A O 1
ATOM 1432 N N . ASN A 1 194 ? -2.675 -1.204 16.914 1.00 96.62 194 ASN A N 1
ATOM 1433 C CA . ASN A 1 194 ? -2.622 -2.543 17.500 1.00 96.62 194 ASN A CA 1
ATOM 1434 C C . ASN A 1 194 ? -2.101 -2.499 18.947 1.00 96.62 194 ASN A C 1
ATOM 1436 O O . ASN A 1 194 ? -1.075 -1.876 19.232 1.00 96.62 194 ASN A O 1
ATOM 1440 N N . TYR A 1 195 ? -2.828 -3.169 19.849 1.00 94.19 195 TYR A N 1
ATOM 1441 C CA . TYR A 1 195 ? -2.584 -3.176 21.296 1.00 94.19 195 TYR A CA 1
ATOM 1442 C C . TYR A 1 195 ? -2.781 -4.559 21.934 1.00 94.19 195 TYR A C 1
ATOM 1444 O O . TYR A 1 195 ? -3.555 -4.711 22.883 1.00 94.19 195 TYR A O 1
ATOM 1452 N N . VAL A 1 196 ? -2.066 -5.582 21.463 1.00 94.12 196 VAL A N 1
ATOM 1453 C CA . VAL A 1 196 ? -1.990 -6.853 22.202 1.00 94.12 196 VAL A CA 1
ATOM 1454 C C . VAL A 1 196 ? -1.155 -6.638 23.470 1.00 94.12 196 VAL A C 1
ATOM 1456 O O . VAL A 1 196 ? 0.056 -6.423 23.405 1.00 94.12 196 VAL A O 1
ATOM 1459 N N . HIS A 1 197 ? -1.812 -6.640 24.632 1.00 92.38 197 HIS A N 1
ATOM 1460 C CA . HIS A 1 197 ? -1.163 -6.425 25.926 1.00 92.38 197 HIS A CA 1
ATOM 1461 C C . HIS A 1 197 ? -1.497 -7.510 26.951 1.00 92.38 197 HIS A C 1
ATOM 1463 O O . HIS A 1 197 ? -2.566 -8.133 26.927 1.00 92.38 197 HIS A O 1
ATOM 1469 N N . GLU A 1 198 ? -0.586 -7.687 27.911 1.00 92.62 198 GLU A N 1
ATOM 1470 C CA . GLU A 1 198 ? -0.788 -8.599 29.030 1.00 92.62 198 GLU A CA 1
ATOM 1471 C C . GLU A 1 198 ? -1.954 -8.122 29.911 1.00 92.62 198 GLU A C 1
ATOM 1473 O O . GLU A 1 198 ? -2.107 -6.940 30.234 1.00 92.62 198 GLU A O 1
ATOM 1478 N N . GLY A 1 199 ? -2.810 -9.057 30.323 1.00 90.94 199 GLY A N 1
ATOM 1479 C CA . GLY A 1 199 ? -3.953 -8.746 31.174 1.00 90.94 199 GLY A CA 1
ATOM 1480 C C . GLY A 1 199 ? -3.525 -8.160 32.524 1.00 90.94 199 GLY A C 1
ATOM 1481 O O . GLY A 1 199 ? -2.712 -8.738 33.238 1.00 90.94 199 GLY A O 1
ATOM 1482 N N . GLY A 1 200 ? -4.122 -7.031 32.912 1.00 89.94 200 GLY A N 1
ATOM 1483 C CA . GLY A 1 200 ? -3.834 -6.369 34.190 1.00 89.94 200 GLY A CA 1
ATOM 1484 C C . GLY A 1 200 ? -2.632 -5.421 34.168 1.00 89.94 200 GLY A C 1
ATOM 1485 O O . GLY A 1 200 ? -2.319 -4.834 35.205 1.00 89.94 200 GLY A O 1
ATOM 1486 N N . THR A 1 201 ? -1.992 -5.231 33.013 1.00 93.56 201 THR A N 1
ATOM 1487 C CA . THR A 1 201 ? -0.961 -4.206 32.812 1.00 93.56 201 THR A CA 1
ATOM 1488 C C . THR A 1 201 ? -1.540 -2.971 32.112 1.00 93.56 201 THR A C 1
ATOM 1490 O O . THR A 1 201 ? -2.666 -2.980 31.616 1.00 93.56 201 THR A O 1
ATOM 1493 N N . ASN A 1 202 ? -0.781 -1.873 32.124 1.00 93.44 202 ASN A N 1
ATOM 1494 C CA . ASN A 1 202 ? -1.090 -0.654 31.374 1.00 93.44 202 ASN A CA 1
ATOM 1495 C C . ASN A 1 202 ? 0.211 -0.096 30.774 1.00 93.44 202 ASN A C 1
ATOM 1497 O O . ASN A 1 202 ? 0.784 0.844 31.341 1.00 93.44 202 ASN A O 1
ATOM 1501 N N . PRO A 1 203 ? 0.734 -0.727 29.707 1.00 93.94 203 PRO A N 1
ATOM 1502 C CA . PRO A 1 203 ? 1.981 -0.306 29.084 1.00 93.94 203 PRO A CA 1
ATOM 1503 C C . PRO A 1 203 ? 1.873 1.100 28.485 1.00 93.94 203 PRO A C 1
ATOM 1505 O O . PRO A 1 203 ? 0.783 1.579 28.166 1.00 93.94 203 PRO A O 1
ATOM 1508 N N . SER A 1 204 ? 3.013 1.771 28.322 1.00 94.31 204 SER A N 1
ATOM 1509 C CA . SER A 1 204 ? 3.058 3.069 27.645 1.00 94.31 204 SER A CA 1
ATOM 1510 C C . SER A 1 204 ? 2.622 2.926 26.187 1.00 94.31 204 SER A C 1
ATOM 1512 O O . SER A 1 204 ? 3.094 2.039 25.475 1.00 94.31 204 SER A O 1
ATOM 1514 N N . LEU A 1 205 ? 1.741 3.817 25.737 1.00 91.94 205 LEU A N 1
ATOM 1515 C CA . LEU A 1 205 ? 1.315 3.869 24.342 1.00 91.94 205 LEU A CA 1
ATOM 1516 C C . LEU A 1 205 ? 2.431 4.433 23.466 1.00 91.94 205 LEU A C 1
ATOM 1518 O O . LEU A 1 205 ? 3.123 5.370 23.871 1.00 91.94 205 LEU A O 1
ATOM 1522 N N . ASP A 1 206 ? 2.557 3.878 22.266 1.00 96.56 206 ASP A N 1
ATOM 1523 C CA . ASP A 1 206 ? 3.433 4.406 21.228 1.00 96.56 206 ASP A CA 1
ATOM 1524 C C . ASP A 1 206 ? 2.600 5.161 20.184 1.00 96.56 206 ASP A C 1
ATOM 1526 O O . ASP A 1 206 ? 1.607 4.633 19.670 1.00 96.56 206 ASP A O 1
ATOM 1530 N N . VAL A 1 207 ? 2.975 6.416 19.932 1.00 97.50 207 VAL A N 1
ATOM 1531 C CA . VAL A 1 207 ? 2.347 7.286 18.930 1.00 97.50 207 VAL A CA 1
ATOM 1532 C C . VAL A 1 207 ? 3.280 7.318 17.734 1.00 97.50 207 VAL A C 1
ATOM 1534 O O . VAL A 1 207 ? 4.375 7.875 17.815 1.00 97.50 207 VAL A O 1
ATOM 1537 N N . ARG A 1 208 ? 2.845 6.737 16.622 1.00 96.88 208 ARG A N 1
ATOM 1538 C CA . ARG A 1 208 ? 3.680 6.571 15.438 1.00 96.88 208 ARG A CA 1
ATOM 1539 C C . ARG A 1 208 ? 3.469 7.695 14.445 1.00 96.88 208 ARG A C 1
ATOM 1541 O O . ARG A 1 208 ? 2.339 7.988 14.069 1.00 96.88 208 ARG A O 1
ATOM 1548 N N . THR A 1 209 ? 4.559 8.315 14.014 1.00 95.75 209 THR A N 1
ATOM 1549 C CA . THR A 1 209 ? 4.518 9.483 13.121 1.00 95.75 209 THR A CA 1
ATOM 1550 C C . THR A 1 209 ? 4.997 9.185 11.704 1.00 95.75 209 THR A C 1
ATOM 1552 O O . THR A 1 209 ? 4.712 9.961 10.804 1.00 95.75 209 THR A O 1
ATOM 1555 N N . ASP A 1 210 ? 5.717 8.082 11.505 1.00 94.00 210 ASP A N 1
ATOM 1556 C CA . ASP A 1 210 ? 6.394 7.708 10.254 1.00 94.00 210 ASP A CA 1
ATOM 1557 C C . ASP A 1 210 ? 6.229 6.215 9.905 1.00 94.00 210 ASP A C 1
ATOM 1559 O O . ASP A 1 210 ? 6.877 5.688 9.004 1.00 94.00 210 ASP A O 1
ATOM 1563 N N . SER A 1 211 ? 5.386 5.497 10.649 1.00 96.25 211 SER A N 1
ATOM 1564 C CA . SER A 1 211 ? 5.136 4.070 10.459 1.00 96.25 211 SER A CA 1
ATOM 1565 C C . SER A 1 211 ? 3.784 3.669 11.039 1.00 96.25 211 SER A C 1
ATOM 1567 O O . SER A 1 211 ? 3.249 4.333 11.923 1.00 96.25 211 SER A O 1
ATOM 1569 N N . LEU A 1 212 ? 3.233 2.549 10.577 1.00 97.75 212 LEU A N 1
ATOM 1570 C CA . LEU A 1 212 ? 2.044 1.932 11.163 1.00 97.75 212 LEU A CA 1
ATOM 1571 C C . LEU A 1 212 ? 2.416 0.629 11.877 1.00 97.75 212 LEU A C 1
ATOM 1573 O O . LEU A 1 212 ? 3.470 0.052 11.587 1.00 97.75 212 LEU A O 1
ATOM 1577 N N . PRO A 1 213 ? 1.627 0.188 12.873 1.00 97.62 213 PRO A N 1
ATOM 1578 C CA . PRO A 1 213 ? 1.839 -1.125 13.464 1.00 97.62 213 PRO A CA 1
ATOM 1579 C C . PRO A 1 213 ? 1.670 -2.216 12.400 1.00 97.62 213 PRO A C 1
ATOM 1581 O O . PRO A 1 213 ? 0.803 -2.128 11.534 1.00 97.62 213 PRO A O 1
ATOM 1584 N N . ILE A 1 214 ? 2.504 -3.250 12.483 1.00 96.00 214 ILE A N 1
ATOM 1585 C CA . ILE A 1 214 ? 2.394 -4.465 11.669 1.00 96.00 214 ILE A CA 1
ATOM 1586 C C . ILE A 1 214 ? 2.053 -5.599 12.624 1.00 96.00 214 ILE A C 1
ATOM 1588 O O . ILE A 1 214 ? 2.787 -5.796 13.596 1.00 96.00 214 ILE A O 1
ATOM 1592 N N . SER A 1 215 ? 0.943 -6.298 12.393 1.00 91.88 215 SER A N 1
ATOM 1593 C CA . SER A 1 215 ? 0.485 -7.333 13.316 1.00 91.88 215 SER A CA 1
ATOM 1594 C C . SER A 1 215 ? 1.457 -8.515 13.365 1.00 91.88 215 SER A C 1
ATOM 1596 O O . SER A 1 215 ? 2.309 -8.714 12.491 1.00 91.88 215 SER A O 1
ATOM 1598 N N . THR A 1 216 ? 1.346 -9.304 14.430 1.00 92.44 216 THR A N 1
ATOM 1599 C CA . THR A 1 216 ? 2.049 -10.580 14.568 1.00 92.44 216 THR A CA 1
ATOM 1600 C C . THR A 1 216 ? 1.061 -11.674 14.956 1.00 92.44 216 THR A C 1
ATOM 1602 O O . THR A 1 216 ? -0.088 -11.401 15.294 1.00 92.44 216 THR A O 1
ATOM 1605 N N . ASP A 1 217 ? 1.525 -12.922 14.992 1.00 91.94 217 ASP A N 1
ATOM 1606 C CA . ASP A 1 217 ? 0.749 -14.064 15.491 1.00 91.94 217 ASP A CA 1
ATOM 1607 C C . ASP A 1 217 ? 0.663 -14.110 17.038 1.00 91.94 217 ASP A C 1
ATOM 1609 O O . ASP A 1 217 ? 0.556 -15.187 17.637 1.00 91.94 217 ASP A O 1
ATOM 1613 N N . ALA A 1 218 ? 0.779 -12.965 17.722 1.00 92.25 218 ALA A N 1
ATOM 1614 C CA . ALA A 1 218 ? 0.731 -12.897 19.176 1.00 92.25 218 ALA A CA 1
ATOM 1615 C C . ALA A 1 218 ? -0.613 -13.407 19.714 1.00 92.25 218 ALA A C 1
ATOM 1617 O O . ALA A 1 218 ? -1.695 -12.979 19.316 1.00 92.25 218 ALA A O 1
ATOM 1618 N N . ALA A 1 219 ? -0.542 -14.327 20.676 1.00 91.50 219 ALA A N 1
ATOM 1619 C CA . ALA A 1 219 ? -1.728 -14.832 21.351 1.00 91.50 219 ALA A CA 1
ATOM 1620 C C . ALA A 1 219 ? -2.321 -13.776 22.299 1.00 91.50 219 ALA A C 1
ATOM 1622 O O . ALA A 1 219 ? -1.597 -12.978 22.898 1.00 91.50 219 ALA A O 1
ATOM 1623 N N . LEU A 1 220 ? -3.638 -13.836 22.522 1.00 89.38 220 LEU A N 1
ATOM 1624 C CA . LEU A 1 220 ? -4.310 -12.991 23.510 1.00 89.38 220 LEU A CA 1
ATOM 1625 C C . LEU A 1 220 ? -3.655 -13.119 24.895 1.00 89.38 220 LEU A C 1
ATOM 1627 O O . LEU A 1 220 ? -3.485 -14.220 25.422 1.00 89.38 220 LEU A O 1
ATOM 1631 N N . GLY A 1 221 ? -3.339 -11.974 25.500 1.00 87.88 221 GLY A N 1
ATOM 1632 C CA . GLY A 1 221 ? -2.657 -11.885 26.793 1.00 87.88 221 GLY A CA 1
ATOM 1633 C C . GLY A 1 221 ? -1.128 -11.881 26.715 1.00 87.88 221 GLY A C 1
ATOM 1634 O O . GLY A 1 221 ? -0.495 -11.800 27.765 1.00 87.88 221 GLY A O 1
ATOM 1635 N N . ALA A 1 222 ? -0.534 -11.951 25.519 1.00 93.31 222 ALA A N 1
ATOM 1636 C CA . ALA A 1 222 ? 0.865 -11.580 25.314 1.00 93.31 222 ALA A CA 1
ATOM 1637 C C . ALA A 1 222 ? 1.071 -10.065 25.500 1.00 93.31 222 ALA A C 1
ATOM 1639 O O . ALA A 1 222 ? 0.116 -9.298 25.437 1.00 93.31 222 ALA A O 1
ATOM 1640 N N . ASP A 1 223 ? 2.317 -9.640 25.706 1.00 94.00 223 ASP A N 1
ATOM 1641 C CA . ASP A 1 223 ? 2.695 -8.226 25.768 1.00 94.00 223 ASP A CA 1
ATOM 1642 C C . ASP A 1 223 ? 3.539 -7.857 24.546 1.00 94.00 223 ASP A C 1
ATOM 1644 O O . ASP A 1 223 ? 4.706 -8.241 24.453 1.00 94.00 223 ASP A O 1
ATOM 1648 N N . GLU A 1 224 ? 2.942 -7.130 23.601 1.00 95.81 224 GLU A N 1
ATOM 1649 C CA . GLU A 1 224 ? 3.653 -6.598 22.436 1.00 95.81 224 GLU A CA 1
ATOM 1650 C C . GLU A 1 224 ? 4.202 -5.185 22.667 1.00 95.81 224 GLU A C 1
ATOM 1652 O O . GLU A 1 224 ? 4.766 -4.591 21.743 1.00 95.81 224 GLU A O 1
ATOM 1657 N N . SER A 1 225 ? 4.064 -4.619 23.871 1.00 95.50 225 SER A N 1
ATOM 1658 C CA . SER A 1 225 ? 4.484 -3.244 24.130 1.00 95.50 225 SER A CA 1
ATOM 1659 C C . SER A 1 225 ? 5.971 -3.011 23.838 1.00 95.50 225 SER A C 1
ATOM 1661 O O . SER A 1 225 ? 6.847 -3.816 24.157 1.00 95.50 225 SER A O 1
ATOM 1663 N N . GLY A 1 226 ? 6.262 -1.893 23.165 1.00 92.38 226 GLY A N 1
ATOM 1664 C CA . GLY A 1 226 ? 7.615 -1.545 22.717 1.00 92.38 226 GLY A CA 1
ATOM 1665 C C . GLY A 1 226 ? 8.120 -2.309 21.484 1.00 92.38 226 GLY A C 1
ATOM 1666 O O . GLY A 1 226 ? 9.302 -2.198 21.158 1.00 92.38 226 GLY A O 1
ATOM 1667 N N . THR A 1 227 ? 7.266 -3.076 20.800 1.00 95.06 227 THR A N 1
ATOM 1668 C CA . THR A 1 227 ? 7.603 -3.749 19.533 1.00 95.06 227 THR A CA 1
ATOM 1669 C C . THR A 1 227 ? 7.067 -2.998 18.311 1.00 95.06 227 THR A C 1
ATOM 1671 O O . THR A 1 227 ? 6.221 -2.110 18.418 1.00 95.06 227 THR A O 1
ATOM 1674 N N . ASN A 1 228 ? 7.490 -3.423 17.114 1.00 94.69 228 ASN A N 1
ATOM 1675 C CA . ASN A 1 228 ? 6.973 -2.898 15.847 1.00 94.69 228 ASN A CA 1
ATOM 1676 C C . ASN A 1 228 ? 5.475 -3.173 15.623 1.00 94.69 228 ASN A C 1
ATOM 1678 O O . ASN A 1 228 ? 4.893 -2.534 14.749 1.00 94.69 228 ASN A O 1
ATOM 1682 N N . ALA A 1 229 ? 4.852 -4.038 16.419 1.00 95.94 229 ALA A N 1
ATOM 1683 C CA . ALA A 1 229 ? 3.422 -4.295 16.370 1.00 95.94 229 ALA A CA 1
ATOM 1684 C C . ALA A 1 229 ? 2.610 -3.370 17.283 1.00 95.94 229 ALA A C 1
ATOM 1686 O O . ALA A 1 229 ? 1.408 -3.258 17.102 1.00 95.94 229 ALA A O 1
ATOM 1687 N N . TRP A 1 230 ? 3.230 -2.687 18.246 1.00 96.88 230 TRP A N 1
ATOM 1688 C CA . TRP A 1 230 ? 2.521 -1.882 19.239 1.00 96.88 230 TRP A CA 1
ATOM 1689 C C . TRP A 1 230 ? 2.428 -0.415 18.841 1.00 96.88 230 TRP A C 1
ATOM 1691 O O . TRP A 1 230 ? 3.419 0.185 18.418 1.00 96.88 230 TRP A O 1
ATOM 1701 N N . GLY A 1 231 ? 1.254 0.182 19.039 1.00 97.19 231 GLY A N 1
ATOM 1702 C CA . GLY A 1 231 ? 1.061 1.618 18.874 1.00 97.19 231 GLY A CA 1
ATOM 1703 C C . GLY A 1 231 ? -0.171 1.973 18.059 1.00 97.19 231 GLY A C 1
ATOM 1704 O O . GLY A 1 231 ? -0.979 1.119 17.693 1.00 97.19 231 GLY A O 1
ATOM 1705 N N . HIS A 1 232 ? -0.286 3.262 17.764 1.00 97.25 232 HIS A N 1
ATOM 1706 C CA . HIS A 1 232 ? -1.273 3.803 16.839 1.00 97.25 232 HIS A CA 1
ATOM 1707 C C . HIS A 1 232 ? -0.675 4.928 16.000 1.00 97.25 232 HIS A C 1
ATOM 1709 O O . HIS A 1 232 ? 0.300 5.558 16.412 1.00 97.25 232 HIS A O 1
ATOM 1715 N N . ALA A 1 233 ? -1.286 5.197 14.850 1.00 97.88 233 ALA A N 1
ATOM 1716 C CA . ALA A 1 233 ? -0.993 6.378 14.055 1.00 97.88 233 ALA A CA 1
ATOM 1717 C C . ALA A 1 233 ? -1.217 7.655 14.882 1.00 97.88 233 ALA A C 1
ATOM 1719 O O . ALA A 1 233 ? -2.259 7.825 15.519 1.00 97.88 233 ALA A O 1
ATOM 1720 N N . GLY A 1 234 ? -0.246 8.563 14.853 1.00 97.25 234 GLY A N 1
ATOM 1721 C CA . GLY A 1 234 ? -0.438 9.943 15.280 1.00 97.25 234 GLY A CA 1
ATOM 1722 C C . GLY A 1 234 ? -1.418 10.669 14.359 1.00 97.25 234 GLY A C 1
ATOM 1723 O O . GLY A 1 234 ? -1.695 10.216 13.251 1.00 97.25 234 GLY A O 1
ATOM 1724 N N . ASN A 1 235 ? -1.933 11.810 14.814 1.00 96.75 235 ASN A N 1
ATOM 1725 C CA . ASN A 1 235 ? -2.999 12.534 14.116 1.00 96.75 235 ASN A CA 1
ATOM 1726 C C . ASN A 1 235 ? -2.624 12.928 12.677 1.00 96.75 235 ASN A C 1
ATOM 1728 O O . ASN A 1 235 ? -3.394 12.651 11.764 1.00 96.75 235 ASN A O 1
ATOM 1732 N N . ASP A 1 236 ? -1.421 13.474 12.468 1.00 95.62 236 ASP A N 1
ATOM 1733 C CA . ASP A 1 236 ? -0.949 13.879 11.135 1.00 95.62 236 ASP A CA 1
ATOM 1734 C C . ASP A 1 236 ? -0.813 12.677 10.181 1.00 95.62 236 ASP A C 1
ATOM 1736 O O . ASP A 1 236 ? -1.215 12.755 9.023 1.00 95.62 236 ASP A O 1
ATOM 1740 N N . LEU A 1 237 ? -0.307 11.540 10.678 1.00 96.81 237 LEU A N 1
ATOM 1741 C CA . LEU A 1 237 ? -0.206 10.307 9.892 1.00 96.81 237 LEU A CA 1
ATOM 1742 C C . LEU A 1 237 ? -1.590 9.733 9.574 1.00 96.81 237 LEU A C 1
ATOM 1744 O O . LEU A 1 237 ? -1.822 9.279 8.460 1.00 96.81 237 LEU A O 1
ATOM 1748 N N . PHE A 1 238 ? -2.517 9.767 10.535 1.00 97.56 238 PHE A N 1
ATOM 1749 C CA . PHE A 1 238 ? -3.892 9.336 10.302 1.00 97.56 238 PHE A CA 1
ATOM 1750 C C . PHE A 1 238 ? -4.584 10.225 9.262 1.00 97.56 238 PHE A C 1
ATOM 1752 O O . PHE A 1 238 ? -5.261 9.710 8.380 1.00 97.56 238 PHE A O 1
ATOM 1759 N N . ALA A 1 239 ? -4.386 11.543 9.328 1.00 96.00 239 ALA A N 1
ATOM 1760 C CA . ALA A 1 239 ? -4.937 12.484 8.357 1.00 96.00 239 ALA A CA 1
ATOM 1761 C C . ALA A 1 239 ? -4.399 12.248 6.938 1.00 96.00 239 ALA A C 1
ATOM 1763 O O . ALA A 1 239 ? -5.157 12.357 5.981 1.00 96.00 239 ALA A O 1
ATOM 1764 N N . ALA A 1 240 ? -3.128 11.863 6.794 1.00 94.75 240 ALA A N 1
ATOM 1765 C CA . ALA A 1 240 ? -2.547 11.529 5.493 1.00 94.75 240 ALA A CA 1
ATOM 1766 C C . ALA A 1 240 ? -3.164 10.276 4.841 1.00 94.75 240 ALA A C 1
ATOM 1768 O O . ALA A 1 240 ? -3.033 10.102 3.632 1.00 94.75 240 ALA A O 1
ATOM 1769 N N . LEU A 1 241 ? -3.831 9.407 5.615 1.00 94.44 241 LEU A N 1
ATOM 1770 C CA . LEU A 1 241 ? -4.536 8.238 5.078 1.00 94.44 241 LEU A CA 1
ATOM 1771 C C . LEU A 1 241 ? -5.843 8.602 4.365 1.00 94.44 241 LEU A C 1
ATOM 1773 O O . LEU A 1 241 ? -6.324 7.768 3.606 1.00 94.44 241 LEU A O 1
ATOM 1777 N N . ASP A 1 242 ? -6.414 9.785 4.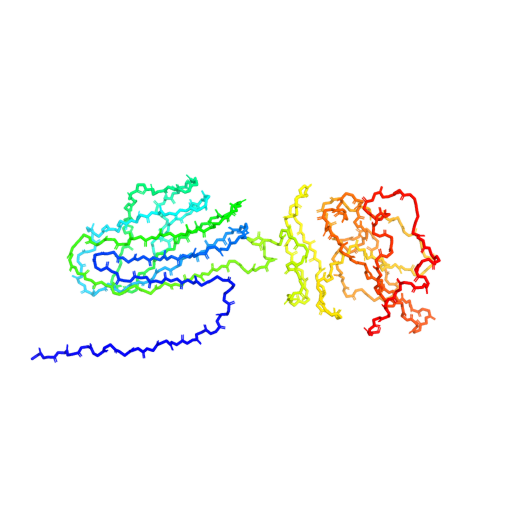633 1.00 93.69 242 ASP A N 1
ATOM 1778 C CA . ASP A 1 242 ? -7.691 10.263 4.071 1.00 93.69 242 ASP A CA 1
ATOM 1779 C C . ASP A 1 242 ? -8.810 9.201 4.139 1.00 93.69 242 ASP A C 1
ATOM 1781 O O . ASP A 1 242 ? -9.453 8.843 3.153 1.00 93.69 242 ASP A O 1
ATOM 1785 N N . ALA A 1 243 ? -8.983 8.600 5.320 1.00 94.12 243 ALA A N 1
ATOM 1786 C CA . ALA A 1 243 ? -9.874 7.459 5.497 1.00 94.12 243 ALA A CA 1
ATOM 1787 C C . ALA A 1 243 ? -11.359 7.865 5.482 1.00 94.12 243 ALA A C 1
ATOM 1789 O O . ALA A 1 243 ? -11.806 8.661 6.308 1.00 94.12 243 ALA A O 1
ATOM 1790 N N . ASP A 1 244 ? -12.153 7.205 4.634 1.00 93.06 244 ASP A N 1
ATOM 1791 C CA . ASP A 1 244 ? -13.611 7.386 4.580 1.00 93.06 244 ASP A CA 1
ATOM 1792 C C . ASP A 1 244 ? -14.338 6.800 5.798 1.00 93.06 244 ASP A C 1
ATOM 1794 O O . ASP A 1 244 ? -15.388 7.293 6.196 1.00 93.06 244 ASP A O 1
ATOM 1798 N N . GLU A 1 245 ? -13.826 5.716 6.381 1.00 94.06 245 GLU A N 1
ATOM 1799 C CA . GLU A 1 245 ? -14.425 5.032 7.527 1.00 94.06 245 GLU A CA 1
ATOM 1800 C C . GLU A 1 245 ? -13.369 4.325 8.377 1.00 94.06 245 GLU A C 1
ATOM 1802 O O . GLU A 1 245 ? -12.257 4.039 7.937 1.00 94.06 245 GLU A O 1
ATOM 1807 N N . VAL A 1 246 ? -13.732 4.015 9.620 1.00 95.56 246 VAL A N 1
ATOM 1808 C CA . VAL A 1 246 ? -12.882 3.277 10.558 1.00 95.56 246 VAL A CA 1
ATOM 1809 C C . VAL A 1 246 ? -13.528 1.961 10.961 1.00 95.56 246 VAL A C 1
ATOM 1811 O O . VAL A 1 246 ? -14.746 1.868 11.143 1.00 95.56 246 VAL A O 1
ATOM 1814 N N . ARG A 1 247 ? -12.690 0.940 11.154 1.00 95.88 247 ARG A N 1
ATOM 1815 C CA . ARG A 1 247 ? -13.089 -0.387 11.628 1.00 95.88 247 ARG A CA 1
ATOM 1816 C C . ARG A 1 247 ? -12.504 -0.663 13.003 1.00 95.88 247 ARG A C 1
ATOM 1818 O O . ARG A 1 247 ? -11.311 -0.489 13.229 1.00 95.88 247 ARG A O 1
ATOM 1825 N N . PHE A 1 248 ? -13.352 -1.149 13.899 1.00 95.44 248 PHE A N 1
ATOM 1826 C CA . PHE A 1 248 ? -12.967 -1.595 15.230 1.00 95.44 248 PHE A CA 1
ATOM 1827 C C . PHE A 1 248 ? -13.036 -3.112 15.287 1.00 95.44 248 PHE A C 1
ATOM 1829 O O . PHE A 1 248 ? -14.090 -3.687 15.013 1.00 95.44 248 PHE A O 1
ATOM 1836 N N . TYR A 1 249 ? -11.920 -3.724 15.677 1.00 95.38 249 TYR A N 1
ATOM 1837 C CA . TYR A 1 249 ? -11.805 -5.139 15.998 1.00 95.38 249 TYR A CA 1
ATOM 1838 C C . TYR A 1 249 ? -11.169 -5.279 17.381 1.00 95.38 249 TYR A C 1
ATOM 1840 O O . TYR A 1 249 ? -10.108 -4.703 17.621 1.00 95.38 249 TYR A O 1
ATOM 1848 N N . ALA A 1 250 ? -11.805 -5.997 18.305 1.00 93.81 250 ALA A N 1
ATOM 1849 C CA . ALA A 1 250 ? -11.213 -6.261 19.613 1.00 93.81 250 ALA A CA 1
ATOM 1850 C C . ALA A 1 250 ? -11.705 -7.568 20.235 1.00 93.81 250 ALA A C 1
ATOM 1852 O O . ALA A 1 250 ? -12.896 -7.890 20.202 1.00 93.81 250 ALA A O 1
ATOM 1853 N N . GLU A 1 251 ? -10.775 -8.250 20.900 1.00 93.38 251 GLU A N 1
ATOM 1854 C CA . GLU A 1 251 ? -10.984 -9.499 21.624 1.00 93.38 251 GLU A CA 1
ATOM 1855 C C . GLU A 1 251 ? -10.285 -9.469 22.985 1.00 93.38 251 GLU A C 1
ATOM 1857 O O . GLU A 1 251 ? -9.420 -8.638 23.262 1.00 93.38 251 GLU A O 1
ATOM 1862 N N . THR A 1 252 ? -10.655 -10.400 23.860 1.00 90.75 252 THR A N 1
ATOM 1863 C CA . THR A 1 252 ? -9.979 -10.609 25.141 1.00 90.75 252 THR A CA 1
ATOM 1864 C C . THR A 1 252 ? -10.034 -12.077 25.534 1.00 90.75 252 THR A C 1
ATOM 1866 O O . THR A 1 252 ? -11.013 -12.765 25.270 1.00 90.75 252 THR A O 1
ATOM 1869 N N . SER A 1 253 ? -9.018 -12.556 26.250 1.00 88.19 253 SER A N 1
ATOM 1870 C CA . SER A 1 253 ? -9.009 -13.909 26.818 1.00 88.19 253 SER A CA 1
ATOM 1871 C C . SER A 1 253 ? -10.016 -14.103 27.962 1.00 88.19 253 SER A C 1
ATOM 1873 O O . SER A 1 253 ? -10.230 -15.226 28.415 1.00 88.19 253 SER A O 1
ATOM 1875 N N . ALA A 1 254 ? -10.649 -13.028 28.448 1.00 89.06 254 ALA A N 1
ATOM 1876 C CA . ALA A 1 254 ? -11.624 -13.094 29.534 1.00 89.06 254 ALA A CA 1
ATOM 1877 C C . ALA A 1 254 ? -13.001 -13.640 29.105 1.00 89.06 254 ALA A C 1
ATOM 1879 O O . ALA A 1 254 ? -13.758 -14.095 29.966 1.00 89.06 254 ALA A O 1
ATOM 1880 N N . HIS A 1 255 ? -13.359 -13.552 27.816 1.00 92.00 255 HIS A N 1
ATOM 1881 C CA . HIS A 1 255 ? -14.633 -14.037 27.272 1.00 92.00 255 HIS A CA 1
ATOM 1882 C C . HIS A 1 255 ? -14.655 -14.054 25.735 1.00 92.00 255 HIS A C 1
ATOM 1884 O O . HIS A 1 255 ? -13.982 -13.253 25.099 1.00 92.00 255 HIS A O 1
ATOM 1890 N N . ASP A 1 256 ? -15.584 -14.811 25.150 1.00 91.81 256 ASP A N 1
ATOM 1891 C CA . ASP A 1 256 ? -15.681 -15.019 23.692 1.00 91.81 256 ASP A CA 1
ATOM 1892 C C . ASP A 1 256 ? -16.392 -13.889 22.911 1.00 91.81 256 ASP A C 1
ATOM 1894 O O . ASP A 1 256 ? -16.742 -14.054 21.746 1.00 91.81 256 ASP A O 1
ATOM 1898 N N . ARG A 1 257 ? -16.696 -12.747 23.544 1.00 93.75 257 ARG A N 1
ATOM 1899 C CA . ARG A 1 257 ? -17.313 -11.608 22.836 1.00 93.75 257 ARG A CA 1
ATOM 1900 C C . ARG A 1 257 ? -16.264 -10.860 22.018 1.00 93.75 257 ARG A C 1
ATOM 1902 O O . ARG A 1 257 ? -15.282 -10.397 22.598 1.00 93.75 257 ARG A O 1
ATOM 1909 N N . VAL A 1 258 ? -16.569 -10.648 20.743 1.00 94.25 258 VAL A N 1
ATOM 1910 C CA . VAL A 1 258 ? -15.783 -9.845 19.802 1.00 94.25 258 VAL A CA 1
ATOM 1911 C C . VAL A 1 258 ? -16.483 -8.505 19.572 1.00 94.25 258 VAL A C 1
ATOM 1913 O O . VAL A 1 258 ? -17.709 -8.439 19.444 1.00 94.25 258 VAL A O 1
ATOM 1916 N N . ILE A 1 259 ? -15.714 -7.420 19.552 1.00 94.38 259 ILE A N 1
ATOM 1917 C CA . ILE A 1 259 ? -16.164 -6.134 19.014 1.00 94.38 259 ILE A CA 1
ATOM 1918 C C . ILE A 1 259 ? -15.742 -6.117 17.552 1.00 94.38 259 ILE A C 1
ATOM 1920 O O . ILE A 1 259 ? -14.547 -6.103 17.298 1.00 94.38 259 ILE A O 1
ATOM 1924 N N . HIS A 1 260 ? -16.694 -6.112 16.617 1.00 96.19 260 HIS A N 1
ATOM 1925 C CA . HIS A 1 260 ? -16.386 -6.042 15.190 1.00 96.19 260 HIS A CA 1
ATOM 1926 C C . HIS A 1 260 ? -17.420 -5.201 14.432 1.00 96.19 260 HIS A C 1
ATOM 1928 O O . HIS A 1 260 ? -18.561 -5.615 14.213 1.00 96.19 260 HIS A O 1
ATOM 1934 N N . PHE A 1 261 ? -17.046 -3.973 14.075 1.00 96.25 261 PHE A N 1
ATOM 1935 C CA . PHE A 1 261 ? -17.920 -3.059 13.339 1.00 96.25 261 PHE A CA 1
ATOM 1936 C C . PHE A 1 261 ? -17.127 -1.982 12.594 1.00 96.25 261 PHE A C 1
ATOM 1938 O O . PHE A 1 261 ? -15.964 -1.730 12.906 1.00 96.25 261 PHE A O 1
ATOM 1945 N N . ARG A 1 262 ? -17.789 -1.296 11.656 1.00 96.00 262 ARG A N 1
ATOM 1946 C CA . ARG A 1 262 ? -17.293 -0.069 11.014 1.00 96.00 262 ARG A CA 1
ATOM 1947 C C . ARG A 1 262 ? -18.210 1.129 11.239 1.00 96.00 262 ARG A C 1
ATOM 1949 O O . ARG A 1 262 ? -19.409 0.961 11.490 1.00 96.00 262 ARG A O 1
ATOM 1956 N N . THR A 1 263 ? -17.649 2.330 11.161 1.00 95.75 263 THR A N 1
ATOM 1957 C CA . THR A 1 263 ? -18.367 3.596 11.344 1.00 95.75 263 THR A CA 1
ATOM 1958 C C . THR A 1 263 ? -17.639 4.760 10.667 1.00 95.75 263 THR A C 1
ATOM 1960 O O . THR A 1 263 ? -16.432 4.710 10.453 1.00 95.75 263 THR A O 1
ATOM 1963 N N . PHE A 1 264 ? -18.384 5.828 10.395 1.00 93.12 264 PHE A N 1
ATOM 1964 C CA . PHE A 1 264 ? -17.865 7.133 9.974 1.00 93.12 264 PHE A CA 1
ATOM 1965 C C . PHE A 1 264 ? -17.577 8.052 11.179 1.00 93.12 264 PHE A C 1
ATOM 1967 O O . PHE A 1 264 ? -17.010 9.135 11.044 1.00 93.12 264 PHE A O 1
ATOM 1974 N N . GLU A 1 265 ? -18.010 7.653 12.378 1.00 94.00 265 GLU A N 1
ATOM 1975 C CA . GLU A 1 265 ? -17.912 8.473 13.580 1.00 94.00 265 GLU A CA 1
ATOM 1976 C C . GLU A 1 265 ? -16.466 8.551 14.083 1.00 94.00 265 GLU A C 1
ATOM 1978 O O . GLU A 1 265 ? -15.777 7.544 14.243 1.00 94.00 265 GLU A O 1
ATOM 1983 N N . GLY A 1 266 ? -16.024 9.765 14.415 1.00 91.56 266 GLY A N 1
ATOM 1984 C CA . GLY A 1 266 ? -14.724 10.001 15.042 1.00 91.56 266 GLY A CA 1
ATOM 1985 C C . GLY A 1 266 ? -13.552 10.237 14.088 1.00 91.56 266 GLY A C 1
ATOM 1986 O O . GLY A 1 266 ? -12.495 10.601 14.589 1.00 91.56 266 GLY A O 1
ATOM 1987 N N . ILE A 1 267 ? -13.729 10.145 12.763 1.00 93.75 267 ILE A N 1
ATOM 1988 C CA . ILE A 1 267 ? -12.665 10.420 11.770 1.00 93.75 267 ILE A CA 1
ATOM 1989 C C . ILE A 1 267 ? -11.997 11.775 12.031 1.00 93.75 267 ILE A C 1
ATOM 1991 O O . ILE A 1 267 ? -10.809 11.828 12.324 1.00 93.75 267 ILE A O 1
ATOM 1995 N N . SER A 1 268 ? -12.782 12.855 12.102 1.00 94.50 268 SER A N 1
ATOM 1996 C CA . SER A 1 268 ? -12.250 14.199 12.383 1.00 94.50 268 SER A CA 1
ATOM 1997 C C . SER A 1 268 ? -11.495 14.294 13.720 1.00 94.50 268 SER A C 1
ATOM 1999 O O . SER A 1 268 ? -10.536 15.056 13.850 1.00 94.50 268 SER A O 1
ATOM 2001 N N . TYR A 1 269 ? -11.891 13.508 14.728 1.00 94.88 269 TYR A N 1
ATOM 2002 C CA . TYR A 1 269 ? -11.159 13.435 15.993 1.00 94.88 269 TYR A CA 1
ATOM 2003 C C . TYR A 1 269 ? -9.815 12.713 15.823 1.00 94.88 269 TYR A C 1
ATOM 2005 O O . TYR A 1 269 ? -8.819 13.156 16.390 1.00 94.88 269 TYR A O 1
ATOM 2013 N N . PHE A 1 270 ? -9.760 11.645 15.027 1.00 95.25 270 PHE A N 1
ATOM 2014 C CA . PHE A 1 270 ? -8.522 10.924 14.733 1.00 95.25 270 PHE A CA 1
ATOM 2015 C C . PHE A 1 270 ? -7.548 11.740 13.880 1.00 95.25 270 PHE A C 1
ATOM 2017 O O . PHE A 1 270 ? -6.355 11.725 14.162 1.00 95.25 270 PHE A O 1
ATOM 2024 N N . GLU A 1 271 ? -8.043 12.528 12.931 1.00 95.88 271 GLU A N 1
ATOM 2025 C CA . GLU A 1 271 ? -7.219 13.412 12.094 1.00 95.88 271 GLU A CA 1
ATOM 2026 C C . GLU A 1 271 ? -6.631 14.596 12.870 1.00 95.88 271 GLU A C 1
ATOM 2028 O O . GLU A 1 271 ? -5.530 15.048 12.582 1.00 95.88 271 GLU A O 1
ATOM 2033 N N . THR A 1 272 ? -7.363 15.136 13.851 1.00 96.00 272 THR A N 1
ATOM 2034 C CA . THR A 1 272 ? -7.007 16.429 14.474 1.00 96.00 272 THR A CA 1
ATOM 2035 C C . THR A 1 272 ? -6.615 16.340 15.945 1.00 96.00 272 THR A C 1
ATOM 2037 O O . THR A 1 272 ? -6.128 17.317 16.519 1.00 96.00 272 THR A O 1
ATOM 2040 N N . GLY A 1 273 ? -6.929 15.226 16.610 1.00 94.06 273 GLY A N 1
ATOM 2041 C CA . GLY A 1 273 ? -6.808 15.059 18.061 1.00 94.06 273 GLY A CA 1
ATOM 2042 C C . GLY A 1 273 ? -7.725 15.978 18.880 1.00 94.06 273 GLY A C 1
ATOM 2043 O O . GLY A 1 273 ? -7.641 16.006 20.110 1.00 94.06 273 GLY A O 1
ATOM 2044 N N . SER A 1 274 ? -8.596 16.752 18.228 1.00 93.88 274 SER A N 1
ATOM 2045 C CA . SER A 1 274 ? -9.403 17.793 18.858 1.00 93.88 274 SER A CA 1
ATOM 2046 C C . SER A 1 274 ? -10.830 17.321 19.116 1.00 93.88 274 SER A C 1
ATOM 2048 O O . SER A 1 274 ? -11.503 16.792 18.236 1.00 93.88 274 SER A O 1
ATOM 2050 N N . GLY A 1 275 ? -11.328 17.559 20.330 1.00 90.94 275 GLY A N 1
ATOM 2051 C CA . GLY A 1 275 ? -12.668 17.138 20.739 1.00 90.94 275 GLY A CA 1
ATOM 2052 C C . GLY A 1 275 ? -12.693 15.709 21.280 1.00 90.94 275 GLY A C 1
ATOM 2053 O O . GLY A 1 275 ? -11.808 15.307 22.033 1.00 90.94 275 GLY A O 1
ATOM 2054 N N . SER A 1 276 ? -13.750 14.969 20.955 1.00 89.25 276 SER A N 1
ATOM 2055 C CA . SER A 1 276 ? -13.946 13.573 21.353 1.00 89.25 276 SER A CA 1
ATOM 2056 C C . SER A 1 276 ? -14.856 12.869 20.355 1.00 89.25 276 SER A C 1
ATOM 2058 O O . SER A 1 276 ? -15.730 13.514 19.776 1.00 89.25 276 SER A O 1
ATOM 2060 N N . MET A 1 277 ? -14.742 11.548 20.235 1.00 87.94 277 MET A N 1
ATOM 2061 C CA . MET A 1 277 ? -15.716 10.749 19.491 1.00 87.94 277 MET A CA 1
ATOM 2062 C C . MET A 1 277 ? -17.127 10.883 20.092 1.00 87.94 277 MET A C 1
ATOM 2064 O O . MET A 1 277 ? -17.306 10.756 21.308 1.00 87.94 277 MET A O 1
ATOM 2068 N N . ASP A 1 278 ? -18.140 11.106 19.249 1.00 87.56 278 ASP A N 1
ATOM 2069 C CA . ASP A 1 278 ? -19.540 11.104 19.677 1.00 87.56 278 ASP A CA 1
ATOM 2070 C C . ASP A 1 278 ? -20.018 9.669 19.947 1.00 87.56 278 ASP A C 1
ATOM 2072 O O . ASP A 1 278 ? -20.495 8.952 19.069 1.00 87.56 278 ASP A O 1
ATOM 2076 N N . LEU A 1 279 ? -19.920 9.244 21.207 1.00 88.12 279 LEU A N 1
ATOM 2077 C CA . LEU A 1 279 ? -20.373 7.920 21.640 1.00 88.12 279 LEU A CA 1
ATOM 2078 C C . LEU A 1 279 ? -21.893 7.719 21.536 1.00 88.12 279 LEU A C 1
ATOM 2080 O O . LEU A 1 279 ? -22.354 6.578 21.603 1.00 88.12 279 LEU A O 1
ATOM 2084 N N . ASN A 1 280 ? -22.693 8.786 21.442 1.00 88.50 280 ASN A N 1
ATOM 2085 C CA . ASN A 1 280 ? -24.127 8.645 21.193 1.00 88.50 280 ASN A CA 1
ATOM 2086 C C . ASN A 1 280 ? -24.383 8.410 19.705 1.00 88.50 280 ASN A C 1
ATOM 2088 O O . ASN A 1 280 ? -25.137 7.494 19.384 1.00 88.50 280 ASN A O 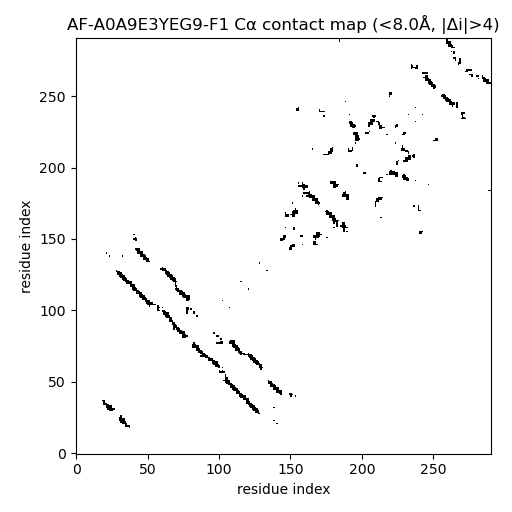1
ATOM 2092 N N . GLY A 1 281 ? -23.701 9.161 18.835 1.00 86.62 281 GLY A N 1
ATOM 2093 C CA . GLY A 1 281 ? -23.667 8.931 17.389 1.00 86.62 281 GLY A CA 1
ATOM 2094 C C . GLY A 1 281 ? -23.231 7.507 17.053 1.00 86.62 281 GLY A C 1
ATOM 2095 O O . GLY A 1 281 ? -23.967 6.785 16.383 1.00 86.62 281 GLY A O 1
ATOM 2096 N N . LEU A 1 282 ? -22.129 7.041 17.650 1.00 90.69 282 LEU A N 1
ATOM 2097 C CA . LEU A 1 282 ? -21.592 5.688 17.462 1.00 90.69 282 LEU A CA 1
ATOM 2098 C C . LEU A 1 282 ? -22.625 4.583 17.723 1.00 90.69 282 LEU A C 1
ATOM 2100 O O . LEU A 1 282 ? -22.693 3.613 16.977 1.00 90.69 282 LEU A O 1
ATOM 2104 N N . LYS A 1 283 ? -23.463 4.722 18.761 1.00 89.00 283 LYS A N 1
ATOM 2105 C CA . LYS A 1 283 ? -24.498 3.723 19.100 1.00 89.00 283 LYS A CA 1
ATOM 2106 C C . LYS A 1 283 ? -25.596 3.611 18.046 1.00 89.00 283 LYS A C 1
ATOM 2108 O O . LYS A 1 283 ? -26.254 2.576 17.980 1.00 89.00 283 LYS A O 1
ATOM 2113 N N . SER A 1 284 ? -25.835 4.676 17.286 1.00 91.12 284 SER A N 1
ATOM 2114 C CA . SER A 1 284 ? -26.839 4.725 16.220 1.00 91.12 284 SER A CA 1
ATOM 2115 C C . SER A 1 284 ? -26.255 4.563 14.816 1.00 91.12 284 SER A C 1
ATOM 2117 O O . SER A 1 284 ? -26.992 4.165 13.919 1.00 91.12 284 SER A O 1
ATOM 2119 N N . ASN A 1 285 ? -24.962 4.838 14.631 1.00 93.44 285 ASN A N 1
ATOM 2120 C CA . ASN A 1 285 ? -24.307 4.972 13.330 1.00 93.44 285 ASN A CA 1
ATOM 2121 C C . ASN A 1 285 ? -23.113 4.015 13.214 1.00 93.44 285 ASN A C 1
ATOM 2123 O O . ASN A 1 285 ? -21.962 4.428 13.076 1.00 93.44 285 ASN A O 1
ATOM 2127 N N . PHE A 1 286 ? -23.385 2.714 13.268 1.00 96.00 286 PHE A N 1
ATOM 2128 C CA . PHE A 1 286 ? -22.386 1.679 13.015 1.00 96.00 286 PHE A CA 1
ATOM 2129 C C . PHE A 1 286 ? -22.972 0.558 12.160 1.00 96.00 286 PHE A C 1
ATOM 2131 O O . PHE A 1 286 ? -24.179 0.311 12.168 1.00 96.00 286 PHE A O 1
ATOM 2138 N N . THR A 1 287 ? -22.096 -0.143 11.448 1.00 96.88 287 THR A N 1
ATOM 2139 C CA . THR A 1 287 ? -22.430 -1.385 10.748 1.00 96.88 287 THR A CA 1
ATOM 2140 C C . THR A 1 287 ? -21.645 -2.519 11.386 1.00 96.88 287 THR A C 1
ATOM 2142 O O . THR A 1 287 ? -20.416 -2.512 11.335 1.00 96.88 287 THR A O 1
ATOM 2145 N N . ALA A 1 288 ? -22.344 -3.477 11.999 1.00 96.19 288 ALA A N 1
ATOM 2146 C CA . ALA A 1 288 ? -21.719 -4.708 12.476 1.00 96.19 288 ALA A CA 1
ATOM 2147 C C . ALA A 1 288 ? -21.129 -5.482 11.289 1.00 96.19 288 ALA A C 1
ATOM 2149 O O . ALA A 1 288 ? -21.764 -5.567 10.235 1.00 96.19 288 ALA A O 1
ATOM 2150 N N . LEU A 1 289 ? -19.927 -6.017 11.469 1.00 94.88 289 LEU A N 1
ATOM 2151 C CA . LEU A 1 289 ? -19.227 -6.816 10.466 1.00 94.88 289 LEU A CA 1
ATOM 2152 C C . LEU A 1 289 ? -19.226 -8.291 10.874 1.00 94.88 289 LEU A C 1
ATOM 2154 O O . LEU A 1 289 ? -19.424 -8.612 12.047 1.00 94.88 289 LEU A O 1
ATOM 2158 N N . GLU A 1 290 ? -19.050 -9.185 9.901 1.00 89.00 290 GLU A N 1
ATOM 2159 C CA . GLU A 1 290 ? -18.953 -10.620 10.174 1.00 89.00 290 GLU A CA 1
ATOM 2160 C C . GLU A 1 290 ? -17.547 -10.986 10.663 1.00 89.00 290 GLU A C 1
ATOM 2162 O O . GLU A 1 290 ? -16.545 -10.460 10.170 1.00 89.00 290 GLU A O 1
ATOM 2167 N N . GLY A 1 291 ? -17.492 -11.907 11.626 1.00 71.88 291 GLY A N 1
ATOM 2168 C CA . GLY A 1 291 ? -16.292 -12.331 12.350 1.00 71.88 291 GLY A CA 1
ATOM 2169 C C . GLY A 1 291 ? -16.563 -12.290 13.841 1.00 71.88 291 GLY A C 1
ATOM 2170 O O . GLY A 1 291 ? -15.642 -11.877 14.566 1.00 71.88 291 GLY A O 1
#

Foldseek 3Di:
DDDDDDPDDDPPDPPPPDVWDWDWDDDPPWIKTKIKDPQFFFKKKKKKKWADAPPDPQQPKWWWWWWAWAAKWPFKDKQNHTPPDIDGDHDDTDGTDIDHDPDDHTMMMMMIMTGHPGDITITIIITGTDPPDDIDMDMDMDGDPEQAPRGRDQALVSFQPDDWDKGWYDYPPAHIEIWTWHNPPRTSDTQFADFQAAPPDDADADEDAHYGADDDPDDRRDHCPPHSNTHGYAQCRLVSNVDQKDWDWDDHPVDDDIDTKMFNWCSVCSNPVPDDTPPVCVVVTIGGGDD

Solvent-accessible surface area (backbone atoms only — not comparable to full-atom values): 16660 Å² total; per-residue (Å²): 141,83,80,86,81,80,87,74,88,68,88,73,79,72,82,67,83,61,95,40,68,73,45,79,45,84,48,94,78,36,36,37,44,39,36,58,46,49,75,54,51,32,42,39,38,37,38,38,35,34,58,37,62,79,88,62,81,48,92,69,49,40,38,35,33,39,37,34,37,34,40,31,36,72,37,33,22,33,66,84,44,70,68,83,47,63,50,76,51,69,86,50,84,44,77,70,43,73,47,64,65,75,62,54,68,38,80,36,41,36,40,38,33,32,36,31,82,68,54,76,28,33,46,36,39,32,46,37,69,71,77,85,72,87,63,75,67,53,77,50,76,50,63,50,56,82,28,31,87,59,14,36,30,60,48,52,76,71,43,29,88,41,78,60,45,78,31,24,34,43,33,77,96,50,70,70,30,53,36,30,37,41,41,65,98,79,27,39,42,66,43,46,62,34,80,59,47,36,81,94,65,82,75,80,84,45,75,26,74,68,48,38,20,40,87,73,94,72,57,82,53,38,69,39,69,91,39,72,36,34,23,27,47,27,30,70,46,42,43,51,47,68,66,83,62,50,75,51,77,50,77,52,84,89,47,96,65,65,46,45,32,35,28,63,68,36,50,71,27,50,36,63,69,55,86,69,63,55,68,69,55,42,76,75,46,59,45,78,52,92,125

pLDDT: mean 76.2, std 21.02, range [20.08, 97.88]

Radius of gyration: 26.35 Å; Cα contacts (8 Å, |Δi|>4): 645; chains: 1; bounding box: 57×40×87 Å